Protein AF-A0A2V8KY77-F1 (afdb_monomer_lite)

Radius of gyration: 27.84 Å; chains: 1; bounding box: 59×81×62 Å

pLDDT: mean 83.17, std 21.01, range [24.23, 98.44]

Foldseek 3Di:
DDDDDDDDDDDDDDDDDDDPDPPPPPPPPPPPDPPQPQLVPADADPPDDADPAALRRDPDVVVVLVCLLPCRNLLVAFLLCLLCCVVVSNANYHDDNPQADDVCVVDDPDPDPDPVRVVVVVVVVQVVVPDPDQDAPVRDDPPFDKDFDDDPCVDVLQRRRHGSSSVLVPDDPVVNVVSSVQSSCSRHVVNHDDPVVDPDPQQPPLVSYDQFWGIWGWDDHSFWTWTFTTPVRRRIDIDGPPDDDD

Sequence (246 aa):
MSFEYGESIRGNLHASDLVRITFSSAVITTDASAQQPPAAKVQPPPGMQPLPADLFTTKNFYFDRKYWTDKRYVRCNTPRQLTDMWTNNRFGQWGDCNLDEDVSKIVSPYPYKTAAEHYTALLGQAKANGGPASHTAQTLPKWEGWYTRGAREEQWTYGRNLQTSTMLSLLTPEYQQRMTQMDYHEAVSNAPQWMAAFCYPEGFMRWWAEFSINEIEVIVTPHQVQLLSGVADNFLRKVLIGRQHV

Secondary structure (DSSP, 8-state):
--------------S--------------------PPPGGGPPPPTT-PPPSS-TTT-S-GGGGGGGTTSGGGGTT--HHHHHTTTTTT-TT----TT----GGGTS-SS--SSHHHHHHHHHHHHHHTT-S----TTTS-S--EEE----GGG-GGGTSSS-HHHHHHTS-HHHHHHHHHHHHHHHTS-----GGGS-PPTTSSGGGSTTT---EEEEEETTEEEEEESTTS-EEEEEETT----

Structure (mmCIF, N/CA/C/O backbone):
data_AF-A0A2V8KY77-F1
#
_entry.id   AF-A0A2V8KY77-F1
#
loop_
_atom_site.group_PDB
_atom_site.id
_atom_site.type_symbol
_atom_site.label_atom_id
_atom_site.label_alt_id
_atom_site.label_comp_id
_atom_site.label_asym_id
_atom_site.label_entity_id
_atom_site.label_seq_id
_atom_site.pdbx_PDB_ins_code
_atom_site.Cartn_x
_atom_site.Cartn_y
_atom_site.Cartn_z
_atom_site.occupancy
_atom_site.B_iso_or_equiv
_atom_site.auth_seq_id
_atom_site.auth_comp_id
_atom_site.auth_asym_id
_atom_site.auth_atom_id
_atom_site.pdbx_PDB_model_num
ATOM 1 N N . MET A 1 1 ? 3.077 -42.875 16.068 1.00 35.09 1 MET A N 1
ATOM 2 C CA . MET A 1 1 ? 3.041 -43.781 14.905 1.00 35.09 1 MET A CA 1
ATOM 3 C C . MET A 1 1 ? 4.446 -43.765 14.347 1.00 35.09 1 MET A C 1
ATOM 5 O O . MET A 1 1 ? 4.863 -42.767 13.778 1.00 35.09 1 MET A O 1
ATOM 9 N N . SER A 1 2 ? 5.207 -44.784 14.713 1.00 24.23 2 SER A N 1
ATOM 10 C CA . SER A 1 2 ? 6.656 -44.871 14.557 1.00 24.23 2 SER A CA 1
ATOM 11 C C . SER A 1 2 ? 6.905 -46.081 13.674 1.00 24.23 2 SER A C 1
ATOM 13 O O . SER A 1 2 ? 6.322 -47.125 13.954 1.00 24.23 2 SER A O 1
ATOM 15 N N . PHE A 1 3 ? 7.720 -45.954 12.631 1.00 25.73 3 PHE A N 1
ATOM 16 C CA . PHE A 1 3 ? 8.208 -47.121 11.906 1.00 25.73 3 PHE A CA 1
ATOM 17 C C . PHE A 1 3 ? 9.716 -47.033 11.722 1.00 25.73 3 PHE A C 1
ATOM 19 O O . PHE A 1 3 ? 10.262 -46.028 11.268 1.00 25.73 3 PHE A O 1
ATOM 26 N N . GLU A 1 4 ? 10.334 -48.109 12.193 1.00 27.30 4 GLU A N 1
ATOM 27 C CA . GLU A 1 4 ? 11.749 -48.412 12.280 1.00 27.30 4 GLU A CA 1
ATOM 28 C C . GLU A 1 4 ? 12.365 -48.724 10.911 1.00 27.30 4 GLU A C 1
ATOM 30 O O . GLU A 1 4 ? 11.699 -49.160 9.972 1.00 27.30 4 GLU A O 1
ATOM 35 N N . TYR A 1 5 ? 13.678 -48.514 10.849 1.00 27.36 5 TYR A N 1
ATOM 36 C CA . TYR A 1 5 ? 14.584 -48.972 9.802 1.00 27.36 5 TYR A CA 1
ATOM 37 C C . TYR A 1 5 ? 14.737 -50.502 9.843 1.00 27.36 5 TYR A C 1
ATOM 39 O O . TYR A 1 5 ? 14.951 -51.067 10.913 1.00 27.36 5 TYR A O 1
ATOM 47 N N . GLY A 1 6 ? 14.698 -51.151 8.673 1.00 28.61 6 GLY A N 1
ATOM 48 C CA . GLY A 1 6 ? 14.928 -52.588 8.497 1.00 28.61 6 GLY A CA 1
ATOM 49 C C . GLY A 1 6 ? 16.064 -52.890 7.511 1.00 28.61 6 GLY A C 1
ATOM 50 O O . GLY A 1 6 ? 16.132 -52.317 6.426 1.00 28.61 6 GLY A O 1
ATOM 51 N N . GLU A 1 7 ? 16.948 -53.783 7.946 1.00 29.73 7 GLU A N 1
ATOM 52 C CA . GLU A 1 7 ? 18.206 -54.281 7.372 1.00 29.73 7 GLU A CA 1
ATOM 53 C C . GLU A 1 7 ? 18.107 -55.003 6.001 1.00 29.73 7 GLU A C 1
ATOM 55 O O . GLU A 1 7 ? 17.105 -55.621 5.665 1.00 29.73 7 GLU A O 1
ATOM 60 N N . SER A 1 8 ? 19.139 -54.856 5.154 1.00 26.61 8 SER A N 1
ATOM 61 C CA . SER A 1 8 ? 20.171 -55.857 4.771 1.00 26.61 8 SER A CA 1
ATOM 62 C C . SER A 1 8 ? 19.697 -57.126 4.048 1.00 26.61 8 SER A C 1
ATOM 64 O O . SER A 1 8 ? 19.179 -58.053 4.661 1.00 26.61 8 SER A O 1
ATOM 66 N N . ILE A 1 9 ? 20.060 -57.248 2.764 1.00 32.12 9 ILE A N 1
ATOM 67 C CA . ILE A 1 9 ? 20.300 -58.548 2.121 1.00 32.12 9 ILE A CA 1
ATOM 68 C C . ILE A 1 9 ? 21.641 -58.482 1.381 1.00 32.12 9 ILE A C 1
ATOM 70 O O . ILE A 1 9 ? 21.789 -57.798 0.370 1.00 32.12 9 ILE A O 1
ATOM 74 N N . ARG A 1 10 ? 22.631 -59.211 1.913 1.00 29.14 10 ARG A N 1
ATOM 75 C CA . ARG A 1 10 ? 23.882 -59.565 1.228 1.00 29.14 10 ARG A CA 1
ATOM 76 C C . ARG A 1 10 ? 23.600 -60.715 0.261 1.00 29.14 10 ARG A C 1
ATOM 78 O O . ARG A 1 10 ? 23.152 -61.772 0.694 1.00 29.14 10 ARG A O 1
ATOM 85 N N . GLY A 1 11 ? 23.930 -60.534 -1.014 1.00 30.47 11 GLY A N 1
ATOM 86 C CA . GLY A 1 11 ? 24.014 -61.605 -2.008 1.00 30.47 11 GLY A CA 1
ATOM 87 C C . GLY A 1 11 ? 25.393 -61.590 -2.660 1.00 30.47 11 GLY A C 1
ATOM 88 O O . GLY A 1 11 ? 25.746 -60.622 -3.326 1.00 30.47 11 GLY A O 1
ATOM 89 N N . ASN A 1 12 ? 26.179 -62.642 -2.428 1.00 32.47 12 ASN A N 1
ATOM 90 C CA . ASN A 1 12 ? 27.473 -62.874 -3.069 1.00 32.47 12 ASN A CA 1
ATOM 91 C C . ASN A 1 12 ? 27.284 -63.105 -4.575 1.00 32.47 12 ASN A C 1
ATOM 93 O O . ASN A 1 12 ? 26.542 -64.006 -4.960 1.00 32.47 12 ASN A O 1
ATOM 97 N N . LEU A 1 13 ? 28.001 -62.358 -5.417 1.00 32.41 13 LEU A N 1
ATOM 98 C CA . LEU A 1 13 ? 28.119 -62.633 -6.850 1.00 32.41 13 LEU A CA 1
ATOM 99 C C . LEU A 1 13 ? 29.589 -62.873 -7.204 1.00 32.41 13 LEU A C 1
ATOM 101 O O . LEU A 1 13 ? 30.457 -62.035 -6.964 1.00 32.41 13 LEU A O 1
ATOM 105 N N . HIS A 1 14 ? 29.837 -64.076 -7.721 1.00 30.56 14 HIS A N 1
ATOM 106 C CA . HIS A 1 14 ? 31.119 -64.567 -8.204 1.00 30.56 14 HIS A CA 1
ATOM 107 C C . HIS A 1 14 ? 31.588 -63.800 -9.446 1.00 30.56 14 HIS A C 1
ATOM 109 O O . HIS A 1 14 ? 30.802 -63.415 -10.308 1.00 30.56 14 HIS A O 1
ATOM 115 N N . ALA A 1 15 ? 32.904 -63.614 -9.521 1.00 38.09 15 ALA A N 1
ATOM 116 C CA . ALA A 1 15 ? 33.610 -62.970 -10.611 1.00 38.09 15 ALA A CA 1
ATOM 117 C C . ALA A 1 15 ? 33.718 -63.885 -11.837 1.00 38.09 15 ALA A C 1
ATOM 119 O O . ALA A 1 15 ? 34.485 -64.842 -11.806 1.00 38.09 15 ALA A O 1
ATOM 120 N N . SER A 1 16 ? 33.004 -63.543 -12.908 1.00 35.47 16 SER A N 1
ATOM 121 C CA . SER A 1 16 ? 33.394 -63.762 -14.308 1.00 35.47 16 SER A CA 1
ATOM 122 C C . SER A 1 16 ? 32.206 -63.389 -15.188 1.00 35.47 16 SER A C 1
ATOM 124 O O . SER A 1 16 ? 31.289 -64.187 -15.305 1.00 35.47 16 SER A O 1
ATOM 126 N N . ASP A 1 17 ? 32.190 -62.157 -15.702 1.00 32.78 17 ASP A N 1
ATOM 127 C CA . ASP A 1 17 ? 31.695 -61.806 -17.043 1.00 32.78 17 ASP A CA 1
ATOM 128 C C . ASP A 1 17 ? 31.811 -60.285 -17.228 1.00 32.78 17 ASP A C 1
ATOM 130 O O . ASP A 1 17 ? 31.028 -59.473 -16.735 1.00 32.78 17 ASP A O 1
ATOM 134 N N . LEU A 1 18 ? 32.890 -59.896 -17.906 1.00 33.59 18 LEU A N 1
ATOM 135 C CA . LEU A 1 18 ? 33.230 -58.528 -18.282 1.00 33.59 18 LEU A CA 1
ATOM 136 C C . LEU A 1 18 ? 32.279 -58.030 -19.381 1.00 33.59 18 LEU A C 1
ATOM 138 O O . LEU A 1 18 ? 32.572 -58.150 -20.569 1.00 33.59 18 LEU A O 1
ATOM 142 N N . VAL A 1 19 ? 31.171 -57.397 -18.997 1.00 31.88 19 VAL A N 1
ATOM 143 C CA . VAL A 1 19 ? 30.446 -56.488 -19.895 1.00 31.88 19 VAL A CA 1
ATOM 144 C C . VAL A 1 19 ? 31.103 -55.113 -19.788 1.00 31.88 19 VAL A C 1
ATOM 146 O O . VAL A 1 19 ? 31.015 -54.436 -18.765 1.00 31.88 19 VAL A O 1
ATOM 149 N N . ARG A 1 20 ? 31.800 -54.693 -20.851 1.00 34.53 20 ARG A N 1
ATOM 150 C CA . ARG A 1 20 ? 32.293 -53.317 -21.011 1.00 34.53 20 ARG A CA 1
ATOM 151 C C . ARG A 1 20 ? 31.096 -52.367 -21.119 1.00 34.53 20 ARG A C 1
ATOM 153 O O . ARG A 1 20 ? 30.615 -52.096 -22.214 1.00 34.53 20 ARG A O 1
ATOM 160 N N . ILE A 1 21 ? 30.637 -51.844 -19.987 1.00 31.34 21 ILE A N 1
ATOM 161 C CA . ILE A 1 21 ? 29.773 -50.665 -19.945 1.00 31.34 21 ILE A CA 1
ATOM 162 C C . ILE A 1 21 ? 30.699 -49.452 -20.028 1.00 31.34 21 ILE A C 1
ATOM 164 O O . ILE A 1 21 ? 31.342 -49.063 -19.054 1.00 31.34 21 ILE A O 1
ATOM 168 N N . THR A 1 22 ? 30.815 -48.870 -21.218 1.00 32.28 22 THR A N 1
ATOM 169 C CA . THR A 1 22 ? 31.343 -47.514 -21.373 1.00 32.28 22 THR A CA 1
ATOM 170 C C . THR A 1 22 ? 30.376 -46.555 -20.688 1.00 32.28 22 THR A C 1
ATOM 172 O O . THR A 1 22 ? 29.316 -46.247 -21.227 1.00 32.28 22 THR A O 1
ATOM 175 N N . PHE A 1 23 ? 30.733 -46.086 -19.492 1.00 30.25 23 PHE A N 1
ATOM 176 C CA . PHE A 1 23 ? 30.095 -44.924 -18.885 1.00 30.25 23 PHE A CA 1
ATOM 177 C C . PHE A 1 23 ? 30.494 -43.687 -19.696 1.00 30.25 23 PHE A C 1
ATOM 179 O O . PHE A 1 23 ? 31.510 -43.048 -19.429 1.00 30.25 23 PHE A O 1
ATOM 186 N N . SER A 1 24 ? 29.701 -43.343 -20.710 1.00 31.62 24 SER A N 1
ATOM 187 C CA . SER A 1 24 ? 29.635 -41.953 -21.151 1.00 31.62 24 SER A CA 1
ATOM 188 C C . SER A 1 24 ? 28.968 -41.179 -20.024 1.00 31.62 24 SER A C 1
ATOM 190 O O . SER A 1 24 ? 27.746 -41.199 -19.888 1.00 31.62 24 SER A O 1
ATOM 192 N N . SER A 1 25 ? 29.775 -40.513 -19.201 1.00 39.00 25 SER A N 1
ATOM 193 C CA . SER A 1 25 ? 29.310 -39.452 -18.314 1.00 39.00 25 SER A CA 1
ATOM 194 C C . SER A 1 25 ? 28.782 -38.307 -19.177 1.00 39.00 25 SER A C 1
ATOM 196 O O . SER A 1 25 ? 29.480 -37.331 -19.440 1.00 39.00 25 SER A O 1
ATOM 198 N N . ALA A 1 26 ? 27.551 -38.440 -19.666 1.00 35.88 26 ALA A N 1
ATOM 199 C CA . ALA A 1 26 ? 26.772 -37.296 -20.082 1.00 35.88 26 ALA A CA 1
ATOM 200 C C . ALA A 1 26 ? 26.457 -36.530 -18.797 1.00 35.88 26 ALA A C 1
ATOM 202 O O . ALA A 1 26 ? 25.557 -36.892 -18.040 1.00 35.88 26 ALA A O 1
ATOM 203 N N . VAL A 1 27 ? 27.257 -35.502 -18.518 1.00 36.84 27 VAL A N 1
ATOM 204 C CA . VAL A 1 27 ? 26.851 -34.447 -17.599 1.00 36.84 27 VAL A CA 1
ATOM 205 C C . VAL A 1 27 ? 25.624 -33.816 -18.244 1.00 36.84 27 VAL A C 1
ATOM 207 O O . VAL A 1 27 ? 25.737 -32.984 -19.139 1.00 36.84 27 VAL A O 1
ATOM 210 N N . ILE A 1 28 ? 24.440 -34.271 -17.844 1.00 39.31 28 ILE A N 1
ATOM 211 C CA . ILE A 1 28 ? 23.209 -33.540 -18.102 1.00 39.31 28 ILE A CA 1
ATOM 212 C C . ILE A 1 28 ? 23.281 -32.345 -17.157 1.00 39.31 28 ILE A C 1
ATOM 214 O O . ILE A 1 28 ? 22.846 -32.408 -16.010 1.00 39.31 28 ILE A O 1
ATOM 218 N N . THR A 1 29 ? 23.902 -31.262 -17.620 1.00 35.22 29 THR A N 1
ATOM 219 C CA . THR A 1 29 ? 23.639 -29.940 -17.068 1.00 35.22 29 THR A CA 1
ATOM 220 C C . THR A 1 29 ? 22.174 -29.657 -17.363 1.00 35.22 29 THR A C 1
ATOM 222 O O . THR A 1 29 ? 21.814 -29.246 -18.464 1.00 35.22 29 THR A O 1
ATOM 225 N N . THR A 1 30 ? 21.294 -29.940 -16.408 1.00 38.38 30 THR A N 1
ATOM 226 C CA . THR A 1 30 ? 19.984 -29.302 -16.398 1.00 38.38 30 THR A CA 1
ATOM 227 C C . THR A 1 30 ? 20.250 -27.823 -16.147 1.00 38.38 30 THR A C 1
ATOM 229 O O . THR A 1 30 ? 20.416 -27.415 -14.997 1.00 38.38 30 THR A O 1
ATOM 232 N N . ASP A 1 31 ? 20.369 -27.034 -17.215 1.00 37.88 31 ASP A N 1
ATOM 233 C CA . ASP A 1 31 ? 20.278 -25.579 -17.135 1.00 37.88 31 ASP A CA 1
ATOM 234 C C . ASP A 1 31 ? 18.889 -25.254 -16.575 1.00 37.88 31 ASP A C 1
ATOM 236 O O . ASP A 1 31 ? 17.895 -25.153 -17.294 1.00 37.88 31 ASP A O 1
ATOM 240 N N . ALA A 1 32 ? 18.803 -25.133 -15.252 1.00 40.56 32 ALA A N 1
ATOM 241 C CA . ALA A 1 32 ? 17.642 -24.620 -14.540 1.00 40.56 32 ALA A CA 1
ATOM 242 C C . ALA A 1 32 ? 17.571 -23.093 -14.713 1.00 40.56 32 ALA A C 1
ATOM 244 O O . ALA A 1 32 ? 17.568 -22.330 -13.753 1.00 40.56 32 ALA A O 1
ATOM 245 N N . SER A 1 33 ? 17.578 -22.642 -15.964 1.00 42.44 33 SER A N 1
ATOM 246 C CA . SER A 1 33 ? 17.286 -21.277 -16.364 1.00 42.44 33 SER A CA 1
ATOM 247 C C . SER A 1 33 ? 16.932 -21.312 -17.842 1.00 42.44 33 SER A C 1
ATOM 249 O O . SER A 1 33 ? 17.782 -21.151 -18.716 1.00 42.44 33 SER A O 1
ATOM 251 N N . ALA A 1 34 ? 15.650 -21.506 -18.148 1.00 46.25 34 ALA A N 1
ATOM 252 C CA . ALA A 1 34 ? 15.138 -20.883 -19.355 1.00 46.25 34 ALA A CA 1
ATOM 253 C C . ALA A 1 34 ? 15.320 -19.373 -19.135 1.00 46.25 34 ALA A C 1
ATOM 255 O O . ALA A 1 34 ? 14.505 -18.744 -18.463 1.00 46.25 34 ALA A O 1
ATOM 256 N N . GLN A 1 35 ? 16.449 -18.823 -19.595 1.00 56.84 35 GLN A N 1
ATOM 257 C CA . GLN A 1 35 ? 16.768 -17.407 -19.460 1.00 56.84 35 GLN A CA 1
ATOM 258 C C . GLN A 1 35 ? 15.614 -16.617 -20.063 1.00 56.84 35 GLN A C 1
ATOM 260 O O . GLN A 1 35 ? 15.396 -16.632 -21.277 1.00 56.84 35 GLN A O 1
ATOM 265 N N . GLN A 1 36 ? 14.842 -15.962 -19.197 1.00 61.09 36 GLN A N 1
ATOM 266 C CA . GLN A 1 36 ? 13.769 -15.085 -19.629 1.00 61.09 36 GLN A CA 1
ATOM 267 C C . GLN A 1 36 ? 14.342 -14.064 -20.616 1.00 61.09 36 GLN A C 1
ATOM 269 O O . GLN A 1 36 ? 15.487 -13.620 -20.448 1.00 61.09 36 GLN A O 1
ATOM 274 N N . PRO A 1 37 ? 13.586 -13.692 -21.665 1.00 64.81 37 PRO A N 1
ATOM 275 C CA . PRO A 1 37 ? 14.063 -12.696 -22.604 1.00 64.81 37 PRO A CA 1
ATOM 276 C C . PRO A 1 37 ? 14.440 -11.423 -21.830 1.00 64.81 37 PRO A C 1
ATOM 278 O O . PRO A 1 37 ? 13.736 -11.056 -20.885 1.00 64.81 37 PRO A O 1
ATOM 281 N N . PRO A 1 38 ? 15.525 -10.728 -22.216 1.00 80.50 38 PRO A N 1
ATOM 282 C CA . PRO A 1 38 ? 15.862 -9.443 -21.620 1.00 80.50 38 PRO A CA 1
ATOM 283 C C . PRO A 1 38 ? 14.631 -8.536 -21.632 1.00 80.50 38 PRO A C 1
ATOM 285 O O . PRO A 1 38 ? 13.990 -8.416 -22.677 1.00 80.50 38 PRO A O 1
ATOM 288 N N . ALA A 1 39 ? 14.312 -7.874 -20.517 1.00 82.69 39 ALA A N 1
ATOM 289 C CA . ALA A 1 39 ? 13.103 -7.052 -20.411 1.00 82.69 39 ALA A CA 1
ATOM 290 C C . ALA A 1 39 ? 12.999 -5.993 -21.525 1.00 82.69 39 ALA A C 1
ATOM 292 O O . ALA A 1 39 ? 11.905 -5.683 -21.994 1.00 82.69 39 ALA A O 1
ATOM 293 N N . ALA A 1 40 ? 14.132 -5.491 -22.024 1.00 81.19 40 ALA A N 1
ATOM 294 C CA . ALA A 1 40 ? 14.201 -4.583 -23.170 1.00 81.19 40 ALA A CA 1
ATOM 295 C C . ALA A 1 40 ? 13.630 -5.155 -24.489 1.00 81.19 40 ALA A C 1
ATOM 297 O O . ALA A 1 40 ? 13.308 -4.388 -25.389 1.00 81.19 40 ALA A O 1
ATOM 298 N N . LYS A 1 41 ? 13.512 -6.483 -24.632 1.00 84.75 41 LYS A N 1
ATOM 299 C CA . LYS A 1 41 ? 12.942 -7.148 -25.819 1.00 84.75 41 LYS A CA 1
ATOM 300 C C . LYS A 1 41 ? 11.433 -7.387 -25.717 1.00 84.75 41 LYS A C 1
ATOM 302 O O . LYS A 1 41 ? 10.825 -7.798 -26.705 1.00 84.75 41 LYS A O 1
ATOM 307 N N . VAL A 1 42 ? 10.830 -7.160 -24.550 1.00 89.50 42 VAL A N 1
ATOM 308 C CA . VAL A 1 42 ? 9.383 -7.301 -24.364 1.00 89.50 42 VAL A CA 1
ATOM 309 C C . VAL A 1 42 ? 8.684 -6.119 -25.034 1.00 89.50 42 VAL A C 1
ATOM 311 O O . VAL A 1 42 ? 8.899 -4.967 -24.660 1.00 89.50 42 VAL A O 1
ATOM 314 N N . GLN A 1 43 ? 7.839 -6.417 -26.019 1.00 90.31 43 GLN A N 1
ATOM 315 C CA . GLN A 1 43 ? 7.101 -5.405 -26.772 1.00 90.31 43 GLN A CA 1
ATOM 316 C C . GLN A 1 43 ? 5.896 -4.871 -25.979 1.00 90.31 43 GLN A C 1
ATOM 318 O O . GLN A 1 43 ? 5.272 -5.638 -25.239 1.00 90.31 43 GLN A O 1
ATOM 323 N N . PRO A 1 44 ? 5.553 -3.579 -26.127 1.00 93.00 44 PRO A N 1
ATOM 324 C CA . PRO A 1 44 ? 4.331 -3.019 -25.564 1.00 93.00 44 PRO A CA 1
ATOM 325 C C . PRO A 1 44 ? 3.070 -3.609 -26.218 1.00 93.00 44 PRO A C 1
ATOM 327 O O . PRO A 1 44 ? 3.122 -4.043 -27.374 1.00 93.00 44 PRO A O 1
ATOM 330 N N . PRO A 1 45 ? 1.921 -3.602 -25.515 1.00 93.25 45 PRO A N 1
ATOM 331 C CA . PRO A 1 45 ? 0.635 -3.959 -26.100 1.00 93.25 45 PRO A CA 1
ATOM 332 C C . PRO A 1 45 ? 0.299 -3.092 -27.328 1.00 93.25 45 PRO A C 1
ATOM 334 O O . PRO A 1 45 ? 0.739 -1.939 -27.410 1.00 93.25 45 PRO A O 1
ATOM 337 N N . PRO A 1 46 ? -0.511 -3.595 -28.278 1.00 92.69 46 PRO A N 1
ATOM 338 C CA . PRO A 1 46 ? -0.949 -2.811 -29.429 1.00 92.69 46 PRO A CA 1
ATOM 339 C C . PRO A 1 46 ? -1.564 -1.465 -29.022 1.00 92.69 46 PRO A C 1
ATOM 341 O O . PRO A 1 46 ? -2.371 -1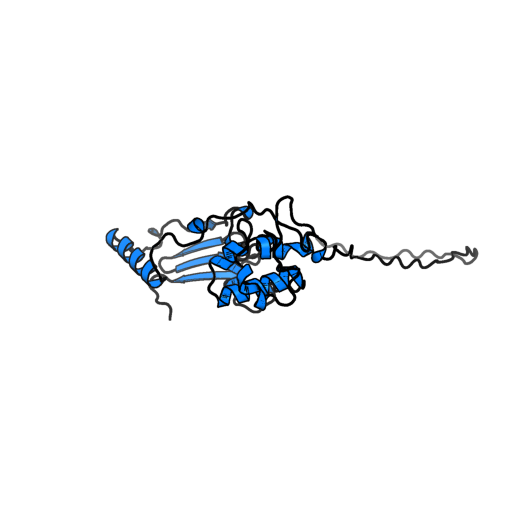.392 -28.099 1.00 92.69 46 PRO A O 1
ATOM 344 N N . GLY A 1 47 ? -1.179 -0.393 -29.717 1.00 91.12 47 GLY A N 1
ATOM 345 C CA . GLY A 1 47 ? -1.655 0.966 -29.430 1.00 91.12 47 GLY A CA 1
ATOM 346 C C . GLY A 1 47 ? -0.985 1.645 -28.230 1.00 91.12 47 GLY A C 1
ATOM 347 O O . GLY A 1 47 ? -1.260 2.815 -27.970 1.00 91.12 47 GLY A O 1
ATOM 348 N N . MET A 1 48 ? -0.077 0.965 -27.523 1.00 93.50 48 MET A N 1
ATOM 349 C CA . MET A 1 48 ? 0.652 1.544 -26.402 1.00 93.50 48 MET A CA 1
ATOM 350 C C . MET A 1 48 ? 2.016 2.084 -26.831 1.00 93.50 48 MET A C 1
ATOM 352 O O . MET A 1 48 ? 2.920 1.332 -27.190 1.00 93.50 48 MET A O 1
ATOM 356 N N . GLN A 1 49 ? 2.186 3.404 -26.746 1.00 93.81 49 GLN A N 1
ATOM 357 C CA . GLN A 1 49 ? 3.487 4.034 -26.952 1.00 93.81 49 GLN A CA 1
ATOM 358 C C . GLN A 1 49 ? 4.325 3.959 -25.660 1.00 93.81 49 GLN A C 1
ATOM 360 O O . GLN A 1 49 ? 3.910 4.541 -24.646 1.00 93.81 49 GLN A O 1
ATOM 365 N N . PRO A 1 50 ?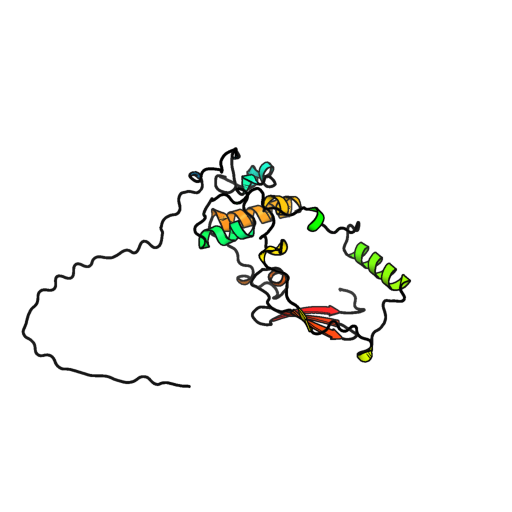 5.496 3.291 -25.673 1.00 92.56 50 PRO A N 1
ATOM 366 C CA . PRO A 1 50 ? 6.360 3.188 -24.502 1.00 92.56 50 PRO A CA 1
ATOM 367 C C . PRO A 1 50 ? 7.000 4.540 -24.154 1.00 92.56 50 PRO A C 1
ATOM 369 O O . PRO A 1 50 ? 7.104 5.441 -24.991 1.00 92.56 50 PRO A O 1
ATOM 372 N N . LEU A 1 51 ? 7.436 4.680 -22.902 1.00 96.31 51 LEU A N 1
ATOM 373 C CA . LEU A 1 51 ? 8.222 5.830 -22.451 1.00 96.31 51 LEU A CA 1
ATOM 374 C C . LEU A 1 51 ? 9.667 5.747 -22.977 1.00 96.31 51 LEU A C 1
ATOM 376 O O . LEU A 1 51 ? 10.130 4.657 -23.312 1.00 96.31 51 LEU A O 1
ATOM 380 N N . PRO A 1 52 ? 10.421 6.866 -23.006 1.00 94.81 52 PRO A N 1
ATOM 381 C CA . PRO A 1 52 ? 11.846 6.836 -23.347 1.00 94.81 52 PRO A CA 1
ATOM 382 C C . PRO A 1 52 ? 12.681 5.938 -22.421 1.00 94.81 52 PRO A C 1
ATOM 384 O O . PRO A 1 52 ? 13.691 5.383 -22.847 1.00 94.81 52 PRO A O 1
ATOM 387 N N . ALA A 1 53 ? 12.260 5.814 -21.160 1.00 95.62 53 ALA A N 1
ATOM 388 C CA . ALA A 1 53 ? 12.770 4.855 -20.195 1.00 95.62 53 ALA A CA 1
ATOM 389 C C . ALA A 1 53 ? 11.627 4.394 -19.285 1.00 95.62 53 ALA A C 1
ATOM 391 O O . ALA A 1 53 ? 10.739 5.179 -18.944 1.00 95.62 53 ALA A O 1
ATOM 392 N N . ASP A 1 54 ? 11.667 3.125 -18.901 1.00 97.56 54 ASP A N 1
ATOM 393 C CA . ASP A 1 54 ? 10.788 2.524 -17.906 1.00 97.56 54 ASP A CA 1
ATOM 394 C C . ASP A 1 54 ? 11.624 1.849 -16.805 1.00 97.56 54 ASP A C 1
ATOM 396 O O . ASP A 1 54 ? 12.856 1.819 -16.880 1.00 97.56 54 ASP A O 1
ATOM 400 N N . LEU A 1 55 ? 10.967 1.302 -15.783 1.00 97.69 55 LEU A N 1
ATOM 401 C CA . LEU A 1 55 ? 11.605 0.644 -14.643 1.00 97.69 55 LEU A CA 1
ATOM 402 C C . LEU A 1 55 ? 12.613 -0.436 -15.070 1.00 97.69 55 LEU A C 1
ATOM 404 O O . LEU A 1 55 ? 13.616 -0.631 -14.393 1.00 97.69 55 LEU A O 1
ATOM 408 N N . PHE A 1 56 ? 12.382 -1.112 -16.197 1.00 97.25 56 PHE A N 1
ATOM 409 C CA . PHE A 1 56 ? 13.194 -2.227 -16.686 1.00 97.25 56 PHE A CA 1
ATOM 410 C C . PHE A 1 56 ? 14.272 -1.820 -17.693 1.00 97.25 56 PHE A C 1
ATOM 412 O O . PHE A 1 56 ? 15.188 -2.601 -17.956 1.00 97.25 56 PHE A O 1
ATOM 419 N N . THR A 1 57 ? 14.161 -0.637 -18.299 1.00 96.00 57 THR A N 1
ATOM 420 C CA . THR A 1 57 ? 15.154 -0.112 -19.253 1.00 96.00 57 THR A CA 1
ATOM 421 C C . THR A 1 57 ? 15.962 1.054 -18.700 1.00 96.00 57 THR A C 1
ATOM 423 O O . THR A 1 57 ? 16.903 1.510 -19.356 1.00 96.00 57 THR A O 1
ATOM 426 N N . THR A 1 58 ? 15.600 1.567 -17.525 1.00 96.31 58 THR A N 1
ATOM 427 C CA . THR A 1 58 ? 16.324 2.648 -16.866 1.00 96.31 58 THR A CA 1
ATOM 428 C C . THR A 1 58 ? 17.764 2.254 -16.552 1.00 96.31 58 THR A C 1
ATOM 430 O O . THR A 1 58 ? 18.072 1.113 -16.211 1.00 96.31 58 THR A O 1
ATOM 433 N N . LYS A 1 59 ? 18.667 3.233 -16.639 1.00 95.25 59 LYS A N 1
ATOM 434 C CA . LYS A 1 59 ? 20.033 3.113 -16.109 1.00 95.25 59 LYS A CA 1
ATOM 435 C C . LYS A 1 59 ? 20.110 3.532 -14.642 1.00 95.25 59 LYS A C 1
ATOM 437 O O . LYS A 1 59 ? 21.045 3.146 -13.949 1.00 95.25 59 LYS A O 1
ATOM 442 N N . ASN A 1 60 ? 19.180 4.378 -14.203 1.00 96.38 60 ASN A N 1
ATOM 443 C CA . ASN A 1 60 ? 19.097 4.893 -12.848 1.00 96.38 60 ASN A CA 1
ATOM 444 C C . ASN A 1 60 ? 17.692 5.466 -12.608 1.00 96.38 60 ASN A C 1
ATOM 446 O O . ASN A 1 60 ? 17.391 6.586 -13.029 1.00 96.38 60 ASN A O 1
ATOM 450 N N . PHE A 1 61 ? 16.869 4.718 -11.872 1.00 96.62 61 PHE A N 1
ATOM 451 C CA . PHE A 1 61 ? 15.479 5.078 -11.596 1.00 96.62 61 PHE A CA 1
ATOM 452 C C . PHE A 1 61 ? 15.322 6.426 -10.870 1.00 96.62 61 PHE A C 1
ATOM 454 O O . PHE A 1 61 ? 14.263 7.044 -10.976 1.00 96.62 61 PHE A O 1
ATOM 461 N N . TYR A 1 62 ? 16.359 6.938 -10.185 1.00 97.25 62 TYR A N 1
ATOM 462 C CA . TYR A 1 62 ? 16.326 8.261 -9.545 1.00 97.25 62 TYR A CA 1
ATOM 463 C C . TYR A 1 62 ? 16.170 9.412 -10.552 1.00 97.25 62 TYR A C 1
ATOM 465 O O . TYR A 1 62 ? 15.598 10.448 -10.209 1.00 97.25 62 TYR A O 1
ATOM 473 N N . PHE A 1 63 ? 16.638 9.246 -11.795 1.00 97.75 63 PHE A N 1
ATOM 474 C CA . PHE A 1 63 ? 16.512 10.272 -12.839 1.00 97.75 63 PHE A CA 1
ATOM 475 C C . PHE A 1 63 ? 15.161 10.24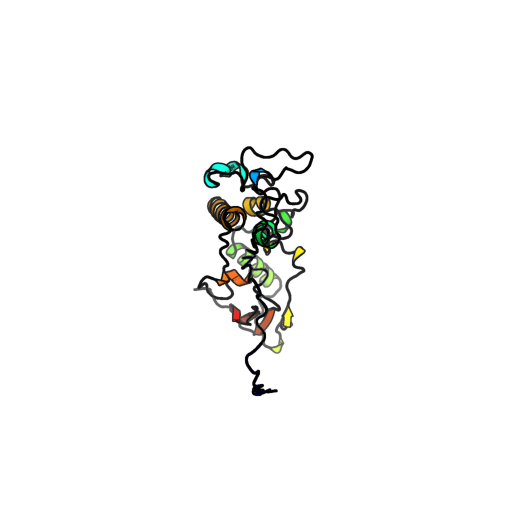6 -13.565 1.00 97.75 63 PHE A C 1
ATOM 477 O O . PHE A 1 63 ? 14.824 11.195 -14.276 1.00 97.75 63 PHE A O 1
ATOM 484 N N . ASP A 1 64 ? 14.344 9.224 -13.318 1.00 98.00 64 ASP A N 1
ATOM 485 C CA . ASP A 1 64 ? 13.065 9.013 -13.996 1.00 98.00 64 ASP A CA 1
ATOM 486 C C . ASP A 1 64 ? 11.864 9.498 -13.182 1.00 98.00 64 ASP A C 1
ATOM 488 O O . ASP A 1 64 ? 10.723 9.161 -13.482 1.00 98.00 64 ASP A O 1
ATOM 492 N N . ARG A 1 65 ? 12.092 10.337 -12.166 1.00 97.31 65 ARG A N 1
ATOM 493 C CA . ARG A 1 65 ? 11.060 10.796 -11.224 1.00 97.31 65 ARG A CA 1
ATOM 494 C C . ARG A 1 65 ? 9.798 11.362 -11.881 1.00 97.31 65 ARG A C 1
ATOM 496 O O . ARG A 1 65 ? 8.701 11.179 -11.367 1.00 97.31 65 ARG A O 1
ATOM 503 N N . LYS A 1 66 ? 9.942 12.016 -13.035 1.00 97.56 66 LYS A N 1
ATOM 504 C CA . LYS A 1 66 ? 8.816 12.537 -13.833 1.00 97.56 66 LYS A CA 1
ATOM 505 C C . LYS A 1 66 ? 7.885 11.450 -14.395 1.00 97.56 66 LYS A C 1
ATOM 507 O O . LYS A 1 66 ? 6.785 11.779 -14.819 1.00 97.56 66 LYS A O 1
ATOM 512 N N . TYR A 1 67 ? 8.330 10.195 -14.439 1.00 98.31 67 TYR A N 1
ATOM 513 C CA . TYR A 1 67 ? 7.599 9.057 -14.992 1.00 98.31 67 TYR A CA 1
ATOM 514 C C . TYR A 1 67 ? 7.013 8.130 -13.924 1.00 98.31 67 TYR A C 1
ATOM 516 O O . TYR A 1 67 ? 6.157 7.326 -14.260 1.00 98.31 67 TYR A O 1
ATOM 524 N N . TRP A 1 68 ? 7.411 8.230 -12.651 1.00 98.25 68 TRP A N 1
ATOM 525 C CA . TRP A 1 68 ? 7.008 7.270 -11.608 1.00 98.25 68 TRP A CA 1
ATOM 526 C C . TRP A 1 68 ? 5.488 7.118 -11.445 1.00 98.25 68 TRP A C 1
ATOM 528 O O . TRP A 1 68 ? 4.998 6.023 -11.186 1.00 98.25 68 TRP A O 1
ATOM 538 N N . THR A 1 69 ? 4.725 8.194 -11.641 1.00 97.75 69 THR A N 1
ATOM 539 C CA . THR A 1 69 ? 3.254 8.164 -11.572 1.00 97.75 69 THR A CA 1
ATOM 540 C C . THR A 1 69 ? 2.582 7.922 -12.930 1.00 97.75 69 THR A C 1
ATOM 542 O O . THR A 1 69 ? 1.361 7.994 -13.027 1.00 97.75 69 THR A O 1
ATOM 545 N N . ASP A 1 70 ? 3.342 7.638 -13.990 1.00 98.00 70 ASP A N 1
ATOM 546 C CA . ASP A 1 70 ? 2.817 7.174 -15.276 1.00 98.00 70 ASP A CA 1
ATOM 547 C C . ASP A 1 70 ? 2.744 5.641 -15.260 1.00 98.00 70 ASP A C 1
ATOM 549 O O . ASP A 1 70 ? 3.754 4.968 -15.043 1.00 98.00 70 ASP A O 1
ATOM 553 N N . LYS A 1 71 ? 1.561 5.069 -15.523 1.00 97.56 71 LYS A N 1
ATOM 554 C CA . LYS A 1 71 ? 1.334 3.608 -15.539 1.00 97.56 71 LYS A CA 1
ATOM 555 C C . LYS A 1 71 ? 2.351 2.865 -16.408 1.00 97.56 71 LYS A C 1
ATOM 557 O O . LYS A 1 71 ? 2.745 1.743 -16.093 1.00 97.56 71 LYS A O 1
ATOM 562 N N . ARG A 1 72 ? 2.823 3.491 -17.490 1.00 98.00 72 ARG A N 1
ATOM 563 C CA . ARG A 1 72 ? 3.778 2.888 -18.430 1.00 98.00 72 ARG A CA 1
ATOM 564 C C . ARG A 1 72 ? 5.171 2.711 -17.836 1.00 98.00 72 ARG A C 1
ATOM 566 O O . ARG A 1 72 ? 5.896 1.842 -18.308 1.00 98.00 72 ARG A O 1
ATOM 573 N N . TYR A 1 73 ? 5.546 3.475 -16.808 1.00 98.44 73 TYR A N 1
ATOM 574 C CA . TYR A 1 73 ? 6.872 3.369 -16.194 1.00 98.44 73 TYR A CA 1
ATOM 575 C C . TYR A 1 73 ? 7.101 2.003 -15.545 1.00 98.44 73 TYR A C 1
ATOM 577 O O . TYR A 1 73 ? 8.192 1.460 -15.637 1.00 98.44 73 TYR A O 1
ATOM 585 N N . VAL A 1 74 ? 6.064 1.390 -14.978 1.00 97.62 74 VAL A N 1
ATOM 586 C CA . VAL A 1 74 ? 6.114 0.005 -14.473 1.00 97.62 74 VAL A CA 1
ATOM 587 C C . VAL A 1 74 ? 5.443 -0.992 -15.424 1.00 97.62 74 VAL A C 1
ATOM 589 O O . VAL A 1 74 ? 5.097 -2.106 -15.030 1.00 97.62 74 VAL A O 1
ATOM 592 N N . ARG A 1 75 ? 5.216 -0.592 -16.683 1.00 97.75 75 ARG A N 1
ATOM 593 C CA . ARG A 1 75 ? 4.527 -1.390 -17.709 1.00 97.75 75 ARG A CA 1
ATOM 594 C C . ARG A 1 75 ? 3.129 -1.861 -17.287 1.00 97.75 75 ARG A C 1
ATOM 596 O O . ARG A 1 75 ? 2.736 -2.986 -17.576 1.00 97.75 75 ARG A O 1
ATOM 603 N N . CYS A 1 76 ? 2.381 -0.996 -16.606 1.00 97.56 76 CYS A N 1
ATOM 604 C CA . CYS A 1 76 ? 1.024 -1.244 -16.115 1.00 97.56 76 CYS A CA 1
ATOM 605 C C . CYS A 1 76 ? 0.881 -2.416 -15.132 1.00 97.56 76 CYS A C 1
ATOM 607 O O . CYS A 1 76 ? -0.188 -3.026 -15.043 1.00 97.56 76 CYS A O 1
ATOM 609 N N . ASN A 1 77 ? 1.959 -2.770 -14.434 1.00 98.19 77 ASN A N 1
ATOM 610 C CA . ASN A 1 77 ? 1.893 -3.784 -13.396 1.00 98.19 77 ASN A CA 1
ATOM 611 C C . ASN A 1 77 ? 1.367 -3.188 -12.087 1.00 98.19 77 ASN A C 1
ATOM 613 O O . ASN A 1 77 ? 1.635 -2.034 -11.743 1.00 98.19 77 ASN A O 1
ATOM 617 N N . THR A 1 78 ? 0.650 -4.013 -11.335 1.00 97.81 78 THR A N 1
ATOM 618 C CA . THR A 1 78 ? 0.351 -3.746 -9.927 1.00 97.81 78 THR A CA 1
ATOM 619 C C . THR A 1 78 ? 1.582 -4.034 -9.057 1.00 97.81 78 THR A C 1
ATOM 621 O O . THR A 1 78 ? 2.457 -4.797 -9.489 1.00 97.81 78 THR A O 1
ATOM 624 N N . PRO A 1 79 ? 1.670 -3.507 -7.818 1.00 96.00 79 PRO A N 1
ATOM 625 C CA . PRO A 1 79 ? 2.800 -3.809 -6.939 1.00 96.00 79 PRO A CA 1
ATOM 626 C C . PRO A 1 79 ? 2.994 -5.317 -6.746 1.00 96.00 79 PRO A C 1
ATOM 628 O O . PRO A 1 79 ? 4.108 -5.822 -6.844 1.00 96.00 79 PRO A O 1
ATOM 631 N N . ARG A 1 80 ? 1.900 -6.076 -6.596 1.00 94.44 80 ARG A N 1
ATOM 632 C CA . ARG A 1 80 ? 1.978 -7.532 -6.457 1.00 94.44 80 ARG A CA 1
ATOM 633 C C . ARG A 1 80 ? 2.500 -8.221 -7.711 1.00 94.44 80 ARG A C 1
ATOM 635 O O . ARG A 1 80 ? 3.265 -9.176 -7.602 1.00 94.44 80 ARG A O 1
ATOM 642 N N . GLN A 1 81 ? 2.086 -7.768 -8.893 1.00 96.19 81 GLN A N 1
ATOM 643 C CA . GLN A 1 81 ? 2.596 -8.322 -10.146 1.00 96.19 81 GLN A CA 1
ATOM 644 C C . GLN A 1 81 ? 4.102 -8.100 -10.280 1.00 96.19 81 GLN A C 1
ATOM 646 O O . GLN A 1 81 ? 4.779 -9.003 -10.763 1.00 96.19 81 GLN A O 1
ATOM 651 N N . LEU A 1 82 ? 4.622 -6.956 -9.815 1.00 96.31 82 LEU A N 1
ATOM 652 C CA . LEU A 1 82 ? 6.062 -6.700 -9.761 1.00 96.31 82 LEU A CA 1
ATOM 653 C C . LEU A 1 82 ? 6.774 -7.673 -8.810 1.00 96.31 82 LEU A C 1
ATOM 655 O O . LEU A 1 82 ? 7.752 -8.300 -9.221 1.00 96.31 82 LEU A O 1
ATOM 659 N N . THR A 1 83 ? 6.246 -7.867 -7.597 1.00 92.94 83 THR A N 1
ATOM 660 C CA . THR A 1 83 ? 6.788 -8.818 -6.610 1.00 92.94 83 THR A CA 1
ATOM 661 C C . THR A 1 83 ? 6.817 -10.261 -7.134 1.00 92.94 83 THR A C 1
ATOM 663 O O . THR A 1 83 ? 7.799 -10.976 -6.950 1.00 92.94 83 THR A O 1
ATOM 666 N N . ASP A 1 84 ? 5.747 -10.709 -7.799 1.00 92.81 84 ASP A N 1
ATOM 667 C CA . ASP A 1 84 ? 5.582 -12.096 -8.271 1.00 92.81 84 ASP A CA 1
ATOM 668 C C . ASP A 1 84 ? 6.216 -12.375 -9.640 1.00 92.81 84 ASP A C 1
ATOM 670 O O . ASP A 1 84 ? 6.093 -13.466 -10.201 1.00 92.81 84 ASP A O 1
ATOM 674 N N . MET A 1 85 ? 6.853 -11.383 -10.247 1.00 93.06 85 MET A N 1
ATOM 675 C CA . MET A 1 85 ? 7.209 -11.452 -11.657 1.00 93.06 85 MET A CA 1
ATOM 676 C C . MET A 1 85 ? 8.249 -12.530 -11.972 1.00 93.06 85 MET A C 1
ATOM 678 O O . MET A 1 85 ? 8.152 -13.197 -13.005 1.00 93.06 85 MET A O 1
ATOM 682 N N . TRP A 1 86 ? 9.219 -12.722 -11.079 1.00 91.44 86 TRP A N 1
ATOM 683 C CA . TRP A 1 86 ? 10.242 -13.757 -11.218 1.00 91.44 86 TRP A CA 1
ATOM 684 C C . TRP A 1 86 ? 9.660 -15.154 -11.022 1.00 91.44 86 TRP A C 1
ATOM 686 O O . TRP A 1 86 ? 9.888 -16.034 -11.847 1.00 91.44 86 TRP A O 1
ATOM 696 N N . THR A 1 87 ? 8.844 -15.350 -9.984 1.00 91.44 87 THR A N 1
ATOM 697 C CA . THR A 1 87 ? 8.225 -16.651 -9.681 1.00 91.44 87 THR A CA 1
ATOM 698 C C . THR A 1 87 ? 7.202 -17.070 -10.736 1.00 91.44 87 THR A C 1
ATOM 700 O O . THR A 1 87 ? 7.054 -18.259 -11.007 1.00 91.44 87 THR A O 1
ATOM 703 N N . ASN A 1 88 ? 6.553 -16.106 -11.394 1.00 92.94 88 ASN A N 1
ATOM 704 C CA . ASN A 1 88 ? 5.593 -16.355 -12.470 1.00 92.94 88 ASN A CA 1
ATOM 705 C C . ASN A 1 88 ? 6.217 -16.395 -13.872 1.00 92.94 88 ASN A C 1
ATOM 707 O O . ASN A 1 88 ? 5.488 -16.487 -14.859 1.00 92.94 88 ASN A O 1
ATOM 711 N N . ASN A 1 89 ? 7.541 -16.305 -13.999 1.00 91.19 89 ASN A N 1
ATOM 712 C CA . ASN A 1 89 ? 8.234 -16.230 -15.284 1.00 91.19 89 ASN A CA 1
ATOM 713 C C . ASN A 1 89 ? 7.759 -15.072 -16.201 1.00 91.19 89 ASN A C 1
ATOM 715 O O . ASN A 1 89 ? 7.770 -15.194 -17.428 1.00 91.19 89 ASN A O 1
ATOM 719 N N . ARG A 1 90 ? 7.436 -13.904 -15.628 1.00 93.00 90 ARG A N 1
ATOM 720 C CA . ARG A 1 90 ? 6.916 -12.719 -16.340 1.00 93.00 90 ARG A CA 1
ATOM 721 C C . ARG A 1 90 ? 7.872 -11.519 -16.410 1.00 93.00 90 ARG A C 1
ATOM 723 O O . ARG A 1 90 ? 7.410 -10.394 -16.561 1.00 93.00 90 ARG A O 1
ATOM 730 N N . PHE A 1 91 ? 9.186 -11.717 -16.309 1.00 94.44 91 PHE A N 1
ATOM 731 C CA . PHE A 1 91 ? 10.166 -10.624 -16.244 1.00 94.44 91 PHE A CA 1
ATOM 732 C C . PHE A 1 91 ? 9.999 -9.586 -17.365 1.00 94.44 91 PHE A C 1
ATOM 734 O O . PHE A 1 91 ? 10.003 -9.918 -18.551 1.00 94.44 91 PHE A O 1
ATOM 741 N N . GLY A 1 92 ? 9.823 -8.322 -16.969 1.00 94.62 92 GLY A N 1
ATOM 742 C CA . GLY A 1 92 ? 9.607 -7.189 -17.866 1.00 94.62 92 GLY A CA 1
ATOM 743 C C . GLY A 1 92 ? 8.269 -7.191 -18.607 1.00 94.62 92 GLY A C 1
ATOM 744 O O . GLY A 1 92 ? 8.057 -6.328 -19.456 1.00 94.62 92 GLY A O 1
ATOM 745 N N . GLN A 1 93 ? 7.365 -8.137 -18.363 1.00 96.06 93 GLN A N 1
ATOM 746 C CA . GLN A 1 93 ? 6.093 -8.183 -19.081 1.00 96.06 93 GLN A CA 1
ATOM 747 C C . GLN A 1 93 ? 5.174 -7.020 -18.707 1.00 96.06 93 GLN A C 1
ATOM 749 O O . GLN A 1 93 ? 5.244 -6.460 -17.614 1.00 96.06 93 GLN A O 1
ATOM 754 N N . TRP A 1 94 ? 4.288 -6.678 -19.638 1.00 96.75 94 TRP A N 1
ATOM 755 C CA . TRP A 1 94 ? 3.229 -5.710 -19.395 1.00 96.75 94 TRP A CA 1
ATOM 756 C C . TRP A 1 94 ? 2.088 -6.339 -18.589 1.00 96.75 94 TRP A C 1
ATOM 758 O O . TRP A 1 94 ? 1.771 -7.525 -18.747 1.00 96.75 94 TRP A O 1
ATOM 768 N N . GLY A 1 95 ? 1.496 -5.539 -17.708 1.00 96.06 95 GLY A N 1
ATOM 769 C CA . GLY A 1 95 ? 0.226 -5.819 -17.049 1.00 96.06 95 GLY A CA 1
ATOM 770 C C . GLY A 1 95 ? -0.966 -5.306 -17.860 1.00 96.06 95 GLY A C 1
ATOM 771 O O . GLY A 1 95 ? -0.826 -4.860 -19.001 1.00 96.06 95 GLY A O 1
ATOM 772 N N . ASP A 1 96 ? -2.151 -5.365 -17.257 1.00 95.38 96 ASP A N 1
ATOM 773 C CA . ASP A 1 96 ? -3.359 -4.761 -17.818 1.00 95.38 96 ASP A CA 1
ATOM 774 C C . ASP A 1 96 ? -3.440 -3.289 -17.401 1.00 95.38 96 ASP A C 1
ATOM 776 O O . ASP A 1 96 ? -3.612 -2.976 -16.227 1.00 95.38 96 ASP A O 1
ATOM 780 N N . CYS A 1 97 ? -3.339 -2.371 -18.361 1.00 94.62 97 CYS A N 1
ATOM 781 C CA . CYS A 1 97 ? -3.406 -0.932 -18.095 1.00 94.62 97 CYS A CA 1
ATOM 782 C C . CYS A 1 97 ? -4.800 -0.431 -17.688 1.00 94.62 97 CYS A C 1
ATOM 784 O O . CYS A 1 97 ? -4.908 0.695 -17.189 1.00 94.62 97 CYS A O 1
ATOM 786 N N . ASN A 1 98 ? -5.846 -1.239 -17.893 1.00 94.81 98 ASN A N 1
ATOM 787 C CA . ASN A 1 98 ? -7.211 -0.928 -17.470 1.00 94.81 98 ASN A CA 1
ATOM 788 C C . ASN A 1 98 ? -7.496 -1.359 -16.027 1.00 94.81 98 ASN A C 1
ATOM 790 O O . ASN A 1 98 ? -8.442 -0.854 -15.429 1.00 94.81 98 ASN A O 1
ATOM 794 N N . LEU A 1 99 ? -6.682 -2.255 -15.462 1.00 95.06 99 LEU A N 1
ATOM 795 C CA . LEU A 1 99 ? -6.761 -2.621 -14.052 1.00 95.06 99 LEU A CA 1
ATOM 796 C C . LEU A 1 99 ? -6.291 -1.438 -13.211 1.00 95.06 99 LEU A C 1
ATOM 798 O O . LEU A 1 99 ? -5.135 -1.044 -13.324 1.00 95.06 99 LEU A O 1
ATOM 802 N N . ASP A 1 100 ? -7.155 -0.871 -12.380 1.00 95.94 100 ASP A N 1
ATOM 803 C CA . ASP A 1 100 ? -6.781 0.125 -11.380 1.00 95.94 100 ASP A CA 1
ATOM 804 C C . ASP A 1 100 ? -7.905 0.308 -10.358 1.00 95.94 100 ASP A C 1
ATOM 806 O O . ASP A 1 100 ? -9.052 -0.049 -10.630 1.00 95.94 100 ASP A O 1
ATOM 810 N N . GLU A 1 101 ? -7.595 0.949 -9.233 1.00 94.19 101 GLU A N 1
ATOM 811 C CA . GLU A 1 101 ? -8.614 1.420 -8.298 1.00 94.19 101 GLU A CA 1
ATOM 812 C C . GLU A 1 101 ? -8.780 2.933 -8.369 1.00 94.19 101 GLU A C 1
ATOM 814 O O . GLU A 1 101 ? -7.828 3.692 -8.564 1.00 94.19 101 GLU A O 1
ATOM 819 N N . ASP A 1 102 ? -10.016 3.377 -8.155 1.00 93.50 102 ASP A N 1
ATOM 820 C CA . ASP A 1 102 ? -10.302 4.793 -7.987 1.00 93.50 102 ASP A CA 1
ATOM 821 C C . ASP A 1 102 ? -9.663 5.285 -6.680 1.00 93.50 102 ASP A C 1
ATOM 823 O O . ASP A 1 102 ? -9.937 4.762 -5.596 1.00 93.50 102 ASP A O 1
ATOM 827 N N . VAL A 1 103 ? -8.827 6.321 -6.779 1.00 93.44 103 VAL A N 1
ATOM 828 C CA . VAL A 1 103 ? -8.138 6.938 -5.637 1.00 93.44 103 VAL A CA 1
ATOM 829 C C . VAL A 1 103 ? -9.111 7.335 -4.523 1.00 93.44 103 VAL A C 1
ATOM 831 O O . VAL A 1 103 ? -8.762 7.207 -3.349 1.00 93.44 103 VAL A O 1
ATOM 834 N N . SER A 1 104 ? -10.336 7.753 -4.855 1.00 92.31 104 SER A N 1
ATOM 835 C CA . SER A 1 104 ? -11.376 8.118 -3.881 1.00 92.31 104 SER A CA 1
ATOM 836 C C . SER A 1 104 ? -11.805 6.965 -2.969 1.00 92.31 104 SER A C 1
ATOM 838 O O . SER A 1 104 ? -12.317 7.217 -1.880 1.00 92.31 104 SER A O 1
ATOM 840 N N . LYS A 1 105 ? -11.561 5.708 -3.365 1.00 90.88 105 LYS A N 1
ATOM 841 C CA . LYS A 1 105 ? -11.795 4.521 -2.527 1.00 90.88 105 LYS A CA 1
ATOM 842 C C . LYS A 1 105 ? -10.621 4.188 -1.603 1.00 90.88 105 LYS A C 1
ATOM 844 O O . LYS A 1 105 ? -10.773 3.361 -0.707 1.00 90.88 105 LYS A O 1
ATOM 849 N N . ILE A 1 106 ? -9.451 4.784 -1.839 1.00 92.00 106 ILE A N 1
ATOM 850 C CA . ILE A 1 106 ? -8.224 4.544 -1.067 1.00 92.00 106 ILE A CA 1
ATOM 851 C C . ILE A 1 106 ? -8.021 5.656 -0.039 1.00 92.00 106 ILE A C 1
ATOM 853 O O . ILE A 1 106 ? -7.693 5.389 1.119 1.00 92.00 106 ILE A O 1
ATOM 857 N N . VAL A 1 107 ? -8.201 6.914 -0.452 1.00 90.88 107 VAL A N 1
ATOM 858 C CA . VAL A 1 107 ? -8.053 8.058 0.451 1.00 90.88 107 VAL A CA 1
ATOM 859 C C . VAL A 1 107 ? -9.204 8.108 1.450 1.00 90.88 107 VAL A C 1
ATOM 861 O O . VAL A 1 107 ? -10.334 7.725 1.158 1.00 90.88 107 VAL A O 1
ATOM 864 N N . SER A 1 108 ? -8.914 8.603 2.652 1.00 88.12 108 SER A N 1
ATOM 865 C CA . SER A 1 108 ? -9.945 8.813 3.667 1.00 88.12 108 SER A CA 1
ATOM 866 C C . SER A 1 108 ? -11.030 9.759 3.125 1.00 88.12 108 SER A C 1
ATOM 868 O O . SER A 1 108 ? -10.690 10.868 2.712 1.00 88.12 108 SER A O 1
ATOM 870 N N . PRO A 1 109 ? -12.325 9.389 3.187 1.00 90.06 109 PRO A N 1
ATOM 871 C CA . PRO A 1 109 ? -13.419 10.279 2.788 1.00 90.06 109 PRO A CA 1
ATOM 872 C C . PRO A 1 109 ? -13.647 11.408 3.805 1.00 90.06 109 PRO A C 1
ATOM 874 O O . PRO A 1 109 ? -14.406 12.342 3.553 1.00 90.06 109 PRO A O 1
ATOM 877 N N . TYR A 1 110 ? -13.018 11.318 4.978 1.00 91.19 110 TYR A N 1
ATOM 878 C CA . TYR A 1 110 ? -13.146 12.306 6.037 1.00 91.19 110 TYR A CA 1
ATOM 879 C C . TYR A 1 110 ? -12.201 13.496 5.823 1.00 91.19 110 TYR A C 1
ATOM 881 O O . TYR A 1 110 ? -11.046 13.287 5.449 1.00 91.19 110 TYR A O 1
ATOM 889 N N . PRO A 1 111 ? -12.636 14.731 6.142 1.00 93.06 111 PRO A N 1
ATOM 890 C CA . PRO A 1 111 ? -11.891 15.957 5.836 1.00 93.06 111 PRO A CA 1
ATOM 891 C C . PRO A 1 111 ? -10.696 16.217 6.769 1.00 93.06 111 PRO A C 1
ATOM 893 O O . PRO A 1 111 ? -10.030 17.246 6.648 1.00 93.06 111 PRO A O 1
ATOM 896 N N . TYR A 1 112 ? -10.446 15.324 7.727 1.00 94.75 112 TYR A N 1
ATOM 897 C CA . TYR A 1 112 ? -9.473 15.538 8.790 1.00 94.75 112 TYR A CA 1
ATOM 898 C C . TYR A 1 112 ? -8.047 15.355 8.285 1.00 94.75 112 TYR A C 1
ATOM 900 O O . TYR A 1 112 ? -7.715 14.358 7.642 1.00 94.75 112 TYR A O 1
ATOM 908 N N . LYS A 1 113 ? -7.171 16.293 8.642 1.00 90.94 113 LYS A N 1
ATOM 909 C CA . LYS A 1 113 ? -5.762 16.273 8.219 1.00 90.94 113 LYS A CA 1
ATOM 910 C C . LYS A 1 113 ? -4.893 15.408 9.117 1.00 90.94 113 LYS A C 1
ATOM 912 O O . LYS A 1 113 ? -3.799 15.011 8.725 1.00 90.94 113 LYS A O 1
ATOM 917 N N . THR A 1 114 ? -5.349 15.154 10.341 1.00 91.56 114 THR A N 1
ATOM 918 C CA . THR A 1 114 ? -4.604 14.381 11.334 1.00 91.56 114 THR A CA 1
ATOM 919 C C . THR A 1 114 ? -5.494 13.338 11.992 1.00 91.56 114 THR A C 1
ATOM 921 O O . THR A 1 114 ? -6.703 13.526 12.141 1.00 91.56 114 THR A O 1
ATOM 924 N N . ALA A 1 115 ? -4.880 12.250 12.458 1.00 90.06 115 ALA A N 1
ATOM 925 C CA . ALA A 1 115 ? -5.580 11.246 13.253 1.00 90.06 115 ALA A CA 1
ATOM 926 C C . ALA A 1 115 ? -6.165 11.839 14.551 1.00 90.06 115 ALA A C 1
ATOM 928 O O . ALA A 1 115 ? -7.239 11.426 14.976 1.00 90.06 115 ALA A O 1
ATOM 929 N N . ALA A 1 116 ? -5.500 12.834 15.153 1.00 90.88 116 ALA A N 1
ATOM 930 C CA . ALA A 1 116 ? -5.970 13.507 16.366 1.00 90.88 116 ALA A CA 1
ATOM 931 C C . ALA A 1 116 ? -7.244 14.335 16.129 1.00 90.88 116 ALA A C 1
ATOM 933 O O . ALA A 1 116 ? -8.174 14.294 16.937 1.00 90.88 116 ALA A O 1
ATOM 934 N N . GLU A 1 117 ? -7.305 15.059 15.010 1.00 95.06 117 GLU A N 1
ATOM 935 C CA . GLU A 1 117 ? -8.496 15.804 14.593 1.00 95.06 117 GLU A CA 1
ATOM 936 C C . GLU A 1 117 ? -9.666 14.848 14.333 1.00 95.06 117 GLU A C 1
ATOM 938 O O . GLU A 1 117 ? -10.755 15.039 14.877 1.00 95.06 117 GLU A O 1
ATOM 943 N N . HIS A 1 118 ? -9.411 13.765 13.592 1.00 95.06 118 HIS A N 1
ATOM 944 C CA . HIS A 1 118 ? -10.416 12.741 13.320 1.00 95.06 118 HIS A CA 1
ATOM 945 C C . HIS A 1 118 ? -10.931 12.095 14.613 1.00 95.06 118 HIS A C 1
ATOM 947 O O . HIS A 1 118 ? -12.138 12.029 14.841 1.00 95.06 118 HIS A O 1
ATOM 953 N N . TYR A 1 119 ? -10.026 11.682 15.503 1.00 91.25 119 TYR A N 1
ATOM 954 C CA . TYR A 1 119 ? -10.378 11.136 16.813 1.00 91.25 119 TYR A CA 1
ATOM 955 C C . TYR A 1 119 ? -11.245 12.106 17.620 1.00 91.25 119 TYR A C 1
ATOM 957 O O . TYR A 1 119 ? -12.267 11.709 18.173 1.00 91.25 119 TYR A O 1
ATOM 965 N N . THR A 1 120 ? -10.866 13.385 17.664 1.00 92.94 120 THR A N 1
ATOM 966 C CA . THR A 1 120 ? -11.612 14.411 18.405 1.00 92.94 120 THR A CA 1
ATOM 967 C C . THR A 1 120 ? -13.029 14.569 17.858 1.00 92.94 120 THR A C 1
ATOM 969 O O . THR A 1 120 ? -13.979 14.667 18.638 1.00 92.94 120 THR A O 1
ATOM 972 N N . ALA A 1 121 ? -13.192 14.532 16.535 1.00 94.81 121 ALA A N 1
ATOM 973 C CA . ALA A 1 121 ? -14.504 14.598 15.906 1.00 94.81 121 ALA A CA 1
ATOM 974 C C . ALA A 1 121 ? -15.367 13.365 16.225 1.00 94.81 121 ALA A C 1
ATOM 976 O O . ALA A 1 121 ? -16.518 13.522 16.637 1.00 94.81 121 ALA A O 1
ATOM 977 N N . LEU A 1 122 ? -14.807 12.155 16.118 1.00 92.94 122 LEU A N 1
ATOM 978 C CA . LEU A 1 122 ? -15.504 10.912 16.477 1.00 92.94 122 LEU A CA 1
ATOM 979 C C . LEU A 1 122 ? -15.882 10.880 17.964 1.00 92.94 122 LEU A C 1
ATOM 981 O O . LEU A 1 122 ? -16.996 10.494 18.311 1.00 92.94 122 LEU A O 1
ATOM 985 N N . LEU A 1 123 ? -14.997 11.347 18.849 1.00 91.31 123 LEU A N 1
ATOM 986 C CA . LEU A 1 123 ? -15.277 11.466 20.279 1.00 91.31 123 LEU A CA 1
ATOM 987 C C . LEU A 1 123 ? -16.413 12.463 20.551 1.00 91.31 123 LEU A C 1
ATOM 989 O O . LEU A 1 123 ? -17.255 12.214 21.413 1.00 91.31 123 LEU A O 1
ATOM 993 N N . GLY A 1 124 ? -16.455 13.583 19.824 1.00 94.25 124 GLY A N 1
ATOM 994 C CA . GLY A 1 124 ? -17.549 14.553 19.898 1.00 94.25 124 GLY A CA 1
ATOM 995 C C . GLY A 1 124 ? -18.893 13.953 19.476 1.00 94.25 124 GLY A C 1
ATOM 996 O O . GLY A 1 124 ? -19.877 14.098 20.199 1.00 94.25 124 GLY A O 1
ATOM 997 N N . GLN A 1 125 ? -18.923 13.216 18.361 1.00 94.00 125 GLN A N 1
ATOM 998 C CA . GLN A 1 125 ? -20.123 12.507 17.896 1.00 94.00 125 GLN A CA 1
ATOM 999 C C . GLN A 1 125 ? -20.582 11.448 18.902 1.00 94.00 125 GLN A C 1
ATOM 1001 O O . GLN A 1 125 ? -21.766 11.373 19.224 1.00 94.00 125 GLN A O 1
ATOM 1006 N N . ALA A 1 126 ? -19.648 10.669 19.454 1.00 92.31 126 ALA A N 1
ATOM 1007 C CA . ALA A 1 126 ? -19.955 9.692 20.492 1.00 92.31 126 ALA A CA 1
ATOM 1008 C C . ALA A 1 126 ? -20.594 10.363 21.718 1.00 92.31 126 ALA A C 1
ATOM 1010 O O . ALA A 1 126 ? -21.606 9.874 22.208 1.00 92.31 126 ALA A O 1
ATOM 1011 N N . LYS A 1 127 ? -20.068 11.513 22.165 1.00 92.50 127 LYS A N 1
ATOM 1012 C CA . LYS A 1 127 ? -20.638 12.303 23.273 1.00 92.50 127 LYS A CA 1
ATOM 1013 C C . LYS A 1 127 ? -22.040 12.824 22.988 1.00 92.50 127 LYS A C 1
ATOM 1015 O O . LYS A 1 127 ? -22.910 12.703 23.847 1.00 92.50 127 LYS A O 1
ATOM 1020 N N . ALA A 1 128 ? -22.277 13.353 21.790 1.00 95.25 128 ALA A N 1
ATOM 1021 C CA . ALA A 1 128 ? -23.606 13.808 21.380 1.00 95.25 128 ALA A CA 1
ATOM 1022 C C . ALA A 1 128 ? -24.640 12.667 21.374 1.00 95.25 128 ALA A C 1
ATOM 1024 O O . ALA A 1 128 ? -25.810 12.895 21.665 1.00 95.25 128 ALA A O 1
ATOM 1025 N N . ASN A 1 129 ? -24.186 11.437 21.119 1.00 93.44 129 ASN A N 1
ATOM 1026 C CA . ASN A 1 129 ? -25.007 10.227 21.113 1.00 93.44 129 ASN A CA 1
ATOM 1027 C C . ASN A 1 129 ? -25.009 9.472 22.462 1.00 93.44 129 ASN A C 1
ATOM 1029 O O . ASN A 1 129 ? -25.391 8.305 22.508 1.00 93.44 129 ASN A O 1
ATOM 1033 N N . GLY A 1 130 ? -24.585 10.111 23.562 1.00 87.25 130 GLY A N 1
ATOM 1034 C CA . GLY A 1 130 ? -24.659 9.547 24.919 1.00 87.25 130 GLY A CA 1
ATOM 1035 C C . GLY A 1 130 ? -23.476 8.670 25.352 1.00 87.25 130 GLY A C 1
ATOM 1036 O O . GLY A 1 130 ? -23.554 8.006 26.383 1.00 87.25 130 GLY A O 1
ATOM 1037 N N . GLY A 1 131 ? -22.382 8.656 24.590 1.00 83.56 131 GLY A N 1
ATOM 1038 C CA . GLY A 1 131 ? -21.135 7.957 24.911 1.00 83.56 131 GLY A CA 1
ATOM 1039 C C . GLY A 1 131 ? -19.955 8.891 25.252 1.00 83.56 131 GLY A C 1
ATOM 1040 O O . GLY A 1 131 ? -20.147 10.068 25.544 1.00 83.56 131 GLY A O 1
ATOM 1041 N N . PRO A 1 132 ? -18.704 8.392 25.200 1.00 76.81 132 PRO A N 1
ATOM 1042 C CA . PRO A 1 132 ? -18.364 6.972 25.268 1.00 76.81 132 PRO A CA 1
ATOM 1043 C C . PRO A 1 132 ? -18.839 6.380 26.603 1.00 76.81 132 PRO A C 1
ATOM 1045 O O . PRO A 1 132 ? -18.604 6.957 27.664 1.00 76.81 132 PRO A O 1
ATOM 1048 N N . ALA A 1 133 ? -19.532 5.242 26.547 1.00 72.69 133 ALA A N 1
ATOM 1049 C CA . ALA A 1 133 ? -20.021 4.562 27.739 1.00 72.69 133 ALA A CA 1
ATOM 1050 C C . ALA A 1 133 ? -18.892 3.756 28.396 1.00 72.69 133 ALA A C 1
ATOM 1052 O O . ALA A 1 133 ? -18.126 3.070 27.717 1.00 72.69 133 ALA A O 1
ATOM 1053 N N . SER A 1 134 ? -18.815 3.792 29.725 1.00 80.56 134 SER A N 1
ATOM 1054 C CA . SER A 1 134 ? -18.041 2.798 30.468 1.00 80.56 134 SER A CA 1
ATOM 1055 C C . SER A 1 134 ? -18.796 1.473 30.418 1.00 80.56 134 SER A C 1
ATOM 1057 O O . SER A 1 134 ? -19.840 1.324 31.053 1.00 80.56 134 SER A O 1
ATOM 1059 N N . HIS A 1 135 ? -18.289 0.520 29.644 1.00 87.81 135 HIS A N 1
ATOM 1060 C CA . HIS A 1 135 ? -18.879 -0.811 29.569 1.00 87.81 135 HIS A CA 1
ATOM 1061 C C . HIS A 1 135 ? -18.470 -1.663 30.778 1.00 87.81 135 HIS A C 1
ATOM 1063 O O . HIS A 1 135 ? -17.358 -1.551 31.287 1.00 87.81 135 HIS A O 1
ATOM 1069 N N . THR A 1 136 ? -19.359 -2.544 31.227 1.00 89.88 136 THR A N 1
ATOM 1070 C CA . THR A 1 136 ? -19.020 -3.695 32.073 1.00 89.88 136 THR A CA 1
ATOM 1071 C C . THR A 1 136 ? -18.939 -4.933 31.191 1.00 89.88 136 THR A C 1
ATOM 1073 O O . THR A 1 136 ? -19.384 -4.898 30.046 1.00 89.88 136 THR A O 1
ATOM 1076 N N . ALA A 1 137 ? -18.449 -6.057 31.719 1.00 87.12 137 ALA A N 1
ATOM 1077 C CA . ALA A 1 137 ? -18.468 -7.323 30.983 1.00 87.12 137 ALA A CA 1
ATOM 1078 C C . ALA A 1 137 ? -19.870 -7.674 30.432 1.00 87.12 137 ALA A C 1
ATOM 1080 O O . ALA A 1 137 ? -19.984 -8.229 29.348 1.00 87.12 137 ALA A O 1
ATOM 1081 N N . GLN A 1 138 ? -20.941 -7.303 31.144 1.00 90.31 138 GLN A N 1
ATOM 1082 C CA . GLN A 1 138 ? -22.327 -7.560 30.737 1.00 90.31 138 GLN A CA 1
ATOM 1083 C C . GLN A 1 138 ? -22.838 -6.600 29.656 1.00 90.31 138 GLN A C 1
ATOM 1085 O O . GLN A 1 138 ? -23.757 -6.956 28.923 1.00 90.31 138 GLN A O 1
ATOM 1090 N N . THR A 1 139 ? -22.292 -5.384 29.571 1.00 90.38 139 THR A N 1
ATOM 1091 C CA . THR A 1 139 ? -22.757 -4.352 28.629 1.00 90.38 139 THR A CA 1
ATOM 1092 C C . THR A 1 139 ? -21.824 -4.158 27.440 1.00 90.38 139 THR A C 1
ATOM 1094 O O . THR A 1 139 ? -22.064 -3.264 26.628 1.00 90.38 139 THR A O 1
ATOM 1097 N N . LEU A 1 140 ? -20.762 -4.963 27.327 1.00 89.81 140 LEU A N 1
ATOM 1098 C CA . LEU A 1 140 ? -19.854 -4.925 26.188 1.00 89.81 140 LEU A CA 1
ATOM 1099 C C . LEU A 1 140 ? -20.595 -5.222 24.876 1.00 89.81 140 LEU A C 1
ATOM 1101 O O . LEU A 1 140 ? -21.461 -6.103 24.832 1.00 89.81 140 LEU A O 1
ATOM 1105 N N . PRO A 1 141 ? -20.244 -4.523 23.783 1.00 88.19 141 PRO A N 1
ATOM 1106 C CA . PRO A 1 141 ? -20.703 -4.920 22.465 1.00 88.19 141 PRO A CA 1
ATOM 1107 C C . PRO A 1 141 ? -20.161 -6.314 22.126 1.00 88.19 141 PRO A C 1
ATOM 1109 O O . PRO A 1 141 ? -19.027 -6.659 22.459 1.00 88.19 141 PRO A O 1
ATOM 1112 N N . LYS A 1 142 ? -20.970 -7.114 21.427 1.00 91.62 142 LYS A N 1
ATOM 1113 C CA . LYS A 1 142 ? -20.610 -8.474 20.998 1.00 91.62 142 LYS A CA 1
ATOM 1114 C C . LYS A 1 142 ? -19.693 -8.441 19.771 1.00 91.62 142 LYS A C 1
ATOM 1116 O O . LYS A 1 142 ? -20.101 -8.821 18.679 1.00 91.62 142 LYS A O 1
ATOM 1121 N N . TRP A 1 143 ? -18.493 -7.900 19.950 1.00 93.56 143 TRP A N 1
ATOM 1122 C CA . TRP A 1 143 ? -17.442 -7.836 18.926 1.00 93.56 143 TRP A CA 1
ATOM 1123 C C . TRP A 1 143 ? -16.420 -8.961 19.053 1.00 93.56 143 TRP A C 1
ATOM 1125 O O . 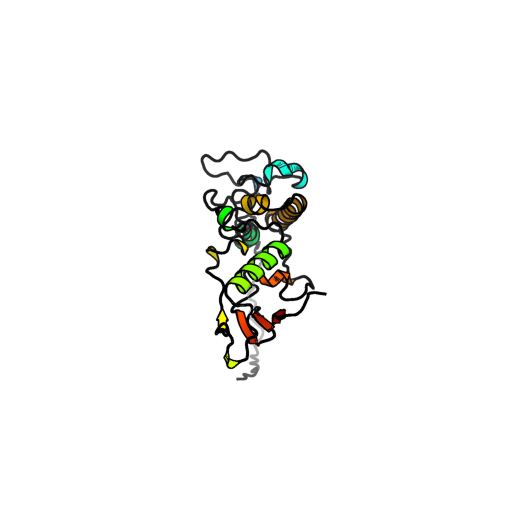TRP A 1 143 ? -15.517 -9.059 18.233 1.00 93.56 143 TRP A O 1
ATOM 1135 N N . GLU A 1 144 ? -16.515 -9.774 20.100 1.00 95.38 144 GLU A N 1
ATOM 1136 C CA . GLU A 1 144 ? -15.623 -10.913 20.250 1.00 95.38 144 GLU A CA 1
ATOM 1137 C C . GLU A 1 144 ? -15.903 -11.958 19.175 1.00 95.38 144 GLU A C 1
ATOM 1139 O O . GLU A 1 144 ? -17.061 -12.242 18.851 1.00 95.38 144 GLU A O 1
ATOM 1144 N N . GLY A 1 145 ? -14.837 -12.536 18.630 1.00 96.06 145 GLY A N 1
ATOM 1145 C CA . GLY A 1 145 ? -14.943 -13.555 17.598 1.00 96.06 145 GLY A CA 1
ATOM 1146 C C . GLY A 1 145 ? -13.743 -13.596 16.668 1.00 96.06 145 GLY A C 1
ATOM 1147 O O . GLY A 1 145 ? -12.710 -12.976 16.914 1.00 96.06 145 GLY A O 1
ATOM 1148 N N . TRP A 1 146 ? -13.919 -14.343 15.585 1.00 95.75 146 TRP A N 1
ATOM 1149 C CA . TRP A 1 146 ? -12.907 -14.579 14.567 1.00 95.75 146 TRP A CA 1
ATOM 1150 C C . TRP A 1 146 ? -13.293 -13.835 13.295 1.00 95.75 146 TRP A C 1
ATOM 1152 O O . TRP A 1 146 ? -14.380 -14.027 12.749 1.00 95.75 146 TRP A O 1
ATOM 1162 N N . TYR A 1 147 ? -12.404 -12.959 12.843 1.00 94.69 147 TYR A N 1
ATOM 1163 C CA . TYR A 1 147 ? -12.595 -12.134 11.659 1.00 94.69 147 TYR A CA 1
ATOM 1164 C C . TYR A 1 147 ? -11.598 -12.529 10.585 1.00 94.69 147 TYR A C 1
ATOM 1166 O O . TYR A 1 147 ? -10.447 -12.838 10.872 1.00 94.69 147 TYR A O 1
ATOM 1174 N N . THR A 1 148 ? -12.003 -12.440 9.327 1.00 90.44 148 THR A N 1
ATOM 1175 C CA . THR A 1 148 ? -11.097 -12.615 8.194 1.00 90.44 148 THR A CA 1
ATOM 1176 C C . THR A 1 148 ? -10.995 -11.320 7.414 1.00 90.44 148 THR A C 1
ATOM 1178 O O . THR A 1 148 ? -11.888 -10.470 7.437 1.00 90.44 148 THR A O 1
ATOM 1181 N N . ARG A 1 149 ? -9.896 -11.162 6.681 1.00 86.88 149 ARG A N 1
ATOM 1182 C CA . ARG A 1 149 ? -9.834 -10.135 5.642 1.00 86.88 149 ARG A CA 1
ATOM 118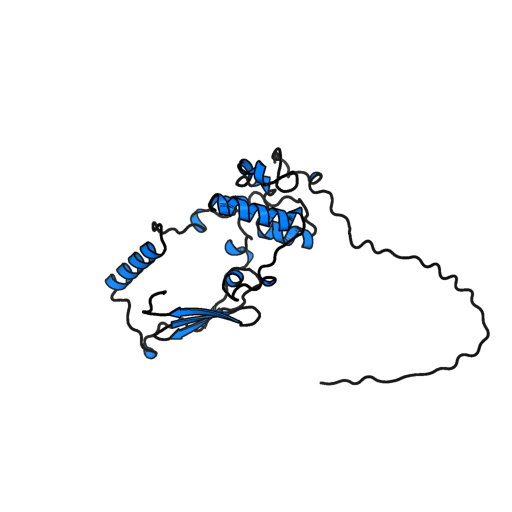3 C C . ARG A 1 149 ? -10.800 -10.464 4.508 1.00 86.88 149 ARG A C 1
ATOM 1185 O O . ARG A 1 149 ? -11.214 -11.611 4.346 1.00 86.88 149 ARG A O 1
ATOM 1192 N N . GLY A 1 150 ? -11.139 -9.437 3.731 1.00 87.62 150 GLY A N 1
ATOM 1193 C CA . GLY A 1 150 ? -11.873 -9.618 2.482 1.00 87.62 150 GLY A CA 1
ATOM 1194 C C . GLY A 1 150 ? -11.060 -10.409 1.454 1.00 87.62 150 GLY A C 1
ATOM 1195 O O . GLY A 1 150 ? -9.896 -10.753 1.686 1.00 87.62 150 GLY A O 1
ATOM 1196 N N . ALA A 1 151 ? -11.668 -10.672 0.298 1.00 90.06 151 ALA A N 1
ATOM 1197 C CA . ALA A 1 151 ? -11.032 -11.436 -0.766 1.00 90.06 151 ALA A CA 1
ATOM 1198 C C . ALA A 1 151 ? -9.708 -10.787 -1.192 1.00 90.06 151 ALA A C 1
ATOM 1200 O O . ALA A 1 151 ? -9.629 -9.578 -1.390 1.00 90.06 151 ALA A O 1
ATOM 1201 N N . ARG A 1 152 ? -8.664 -11.606 -1.349 1.00 89.12 152 ARG A N 1
ATOM 1202 C CA . ARG A 1 152 ? -7.298 -11.168 -1.671 1.00 89.12 152 ARG A CA 1
ATOM 1203 C C . ARG A 1 152 ? -7.256 -10.233 -2.883 1.00 89.12 152 ARG A C 1
ATOM 1205 O O . ARG A 1 152 ? -6.618 -9.190 -2.808 1.00 89.12 152 ARG A O 1
ATOM 1212 N N . GLU A 1 153 ? -7.973 -10.568 -3.953 1.00 90.44 153 GLU A N 1
ATOM 1213 C CA . GLU A 1 153 ? -7.988 -9.773 -5.189 1.00 90.44 153 GLU A CA 1
ATOM 1214 C C . GLU A 1 153 ? -8.703 -8.415 -5.053 1.00 90.44 153 GLU A C 1
ATOM 1216 O O . GLU A 1 153 ? -8.523 -7.562 -5.909 1.00 90.44 153 GLU A O 1
ATOM 1221 N N . GLU A 1 154 ? -9.446 -8.169 -3.971 1.00 89.38 154 GLU A N 1
ATOM 1222 C CA . GLU A 1 154 ? -10.104 -6.880 -3.689 1.00 89.38 154 GLU A CA 1
ATOM 1223 C C . GLU A 1 154 ? -9.250 -5.965 -2.785 1.00 89.38 154 GLU A C 1
ATOM 1225 O O . GLU A 1 154 ? -9.608 -4.815 -2.516 1.00 89.38 154 GLU A O 1
ATOM 1230 N N . GLN A 1 155 ? -8.117 -6.461 -2.272 1.00 89.25 155 GLN A N 1
ATOM 1231 C CA . GLN A 1 155 ? -7.294 -5.744 -1.297 1.00 89.25 155 GLN A CA 1
ATOM 1232 C C . GLN A 1 155 ? -6.233 -4.872 -1.975 1.00 89.25 155 GLN A C 1
ATOM 1234 O O . GLN A 1 155 ? -5.157 -5.343 -2.358 1.00 89.25 155 GLN A O 1
ATOM 1239 N N . TRP A 1 156 ? -6.467 -3.560 -1.994 1.00 90.56 156 TRP A N 1
ATOM 1240 C CA . TRP A 1 156 ? -5.473 -2.602 -2.493 1.00 90.56 156 TRP A CA 1
ATOM 1241 C C . TRP A 1 156 ? -4.211 -2.570 -1.626 1.00 90.56 156 TRP A C 1
ATOM 1243 O O . TRP A 1 156 ? -3.111 -2.341 -2.127 1.00 90.56 156 TRP A O 1
ATOM 1253 N N . THR A 1 157 ? -4.340 -2.887 -0.335 1.00 88.88 157 THR A N 1
ATOM 1254 C CA . THR A 1 157 ? -3.207 -3.000 0.599 1.00 88.88 157 THR A CA 1
ATOM 1255 C C . THR A 1 157 ? -2.267 -4.158 0.258 1.00 88.88 157 THR A C 1
ATOM 1257 O O . THR A 1 157 ? -1.103 -4.129 0.646 1.00 88.88 157 THR A O 1
ATOM 1260 N N . TYR A 1 158 ? -2.737 -5.148 -0.507 1.00 91.69 158 TYR A N 1
ATOM 1261 C CA . TYR A 1 158 ? -1.913 -6.237 -1.041 1.00 91.69 158 TYR A CA 1
ATOM 1262 C C . TYR A 1 158 ? -1.309 -5.908 -2.406 1.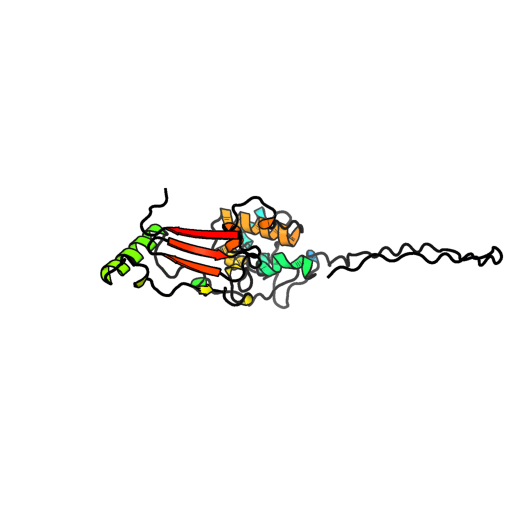00 91.69 158 TYR A C 1
ATOM 1264 O O . TYR A 1 158 ? -0.563 -6.715 -2.957 1.00 91.69 158 TYR A O 1
ATOM 1272 N N . GLY A 1 159 ? -1.627 -4.739 -2.969 1.00 93.38 159 GLY A N 1
ATOM 1273 C CA . GLY A 1 159 ? -1.122 -4.319 -4.268 1.00 93.38 159 GLY A CA 1
ATOM 1274 C C . GLY A 1 159 ? -1.685 -5.136 -5.429 1.00 93.38 159 GLY A C 1
ATOM 1275 O O . GLY A 1 159 ? -0.968 -5.341 -6.404 1.00 93.38 159 GLY A O 1
ATOM 1276 N N . ARG A 1 160 ? -2.915 -5.665 -5.321 1.00 93.81 160 ARG A N 1
ATOM 1277 C CA . ARG A 1 160 ? -3.475 -6.612 -6.308 1.00 93.81 160 ARG A CA 1
ATOM 1278 C C . ARG A 1 160 ? -4.423 -5.974 -7.317 1.00 93.81 160 ARG A C 1
ATOM 1280 O O . ARG A 1 160 ? -4.334 -6.313 -8.491 1.00 93.81 160 ARG A O 1
ATOM 1287 N N . ASN A 1 161 ? -5.264 -5.038 -6.885 1.00 94.62 161 ASN A N 1
ATOM 1288 C CA . ASN A 1 161 ? -6.284 -4.386 -7.717 1.00 94.62 161 ASN A CA 1
ATOM 1289 C C . ASN A 1 161 ? -5.966 -2.943 -8.131 1.00 94.62 161 ASN A C 1
ATOM 1291 O O . ASN A 1 161 ? -6.777 -2.335 -8.815 1.00 94.62 161 ASN A O 1
ATOM 1295 N N . LEU A 1 162 ? -4.800 -2.394 -7.780 1.00 96.44 162 LEU A N 1
ATOM 1296 C CA . LEU A 1 162 ? -4.396 -1.044 -8.193 1.00 96.44 162 LEU A CA 1
ATOM 1297 C C . LEU A 1 162 ? -3.049 -1.018 -8.911 1.00 96.44 162 LEU A C 1
ATOM 1299 O O . LEU A 1 162 ? -2.177 -1.851 -8.654 1.00 96.44 162 LEU A O 1
ATOM 1303 N N . GLN A 1 163 ? -2.850 -0.007 -9.751 1.00 97.69 163 GLN A N 1
ATOM 1304 C CA . GLN A 1 163 ? -1.575 0.237 -10.422 1.00 97.69 163 GLN A CA 1
ATOM 1305 C C . GLN A 1 163 ? -0.506 0.721 -9.442 1.00 97.69 163 GLN A C 1
ATOM 1307 O O . GLN A 1 163 ? -0.780 1.529 -8.548 1.00 97.69 163 GLN A O 1
ATOM 1312 N N . THR A 1 164 ? 0.750 0.323 -9.665 1.00 98.06 164 THR A N 1
ATOM 1313 C CA . THR A 1 164 ? 1.888 0.847 -8.888 1.00 98.06 164 THR A CA 1
ATOM 1314 C C . THR A 1 164 ? 1.985 2.367 -9.001 1.00 98.06 164 THR A C 1
ATOM 1316 O O . THR A 1 164 ? 2.215 3.049 -8.006 1.00 98.06 164 THR A O 1
ATOM 1319 N N . SER A 1 165 ? 1.719 2.927 -10.186 1.00 97.69 165 SER A N 1
ATOM 1320 C CA . SER A 1 165 ? 1.699 4.380 -10.399 1.00 97.69 165 SER A CA 1
ATOM 1321 C C . SER A 1 165 ? 0.629 5.093 -9.567 1.00 97.69 165 SER A C 1
ATOM 1323 O O . SER A 1 165 ? 0.853 6.212 -9.106 1.00 97.69 165 SER A O 1
ATOM 1325 N N . THR A 1 166 ? -0.523 4.447 -9.359 1.00 97.69 166 THR A N 1
ATOM 1326 C CA . THR A 1 166 ? -1.615 4.975 -8.533 1.00 97.69 166 THR A CA 1
ATOM 1327 C C . THR A 1 166 ? -1.193 4.990 -7.074 1.00 97.69 166 THR A C 1
ATOM 1329 O O . THR A 1 166 ? -1.280 6.041 -6.445 1.00 97.69 166 THR A O 1
ATOM 1332 N N . MET A 1 167 ? -0.613 3.896 -6.564 1.00 96.62 167 MET A N 1
ATOM 1333 C CA . MET A 1 167 ? -0.021 3.871 -5.220 1.00 96.62 167 MET A CA 1
ATOM 1334 C C . MET A 1 167 ? 1.042 4.970 -5.051 1.00 96.62 167 MET A C 1
ATOM 1336 O O . MET A 1 167 ? 0.966 5.749 -4.105 1.00 96.62 167 MET A O 1
ATOM 1340 N N . LEU A 1 168 ? 1.981 5.101 -5.997 1.00 97.50 168 LEU A N 1
ATOM 1341 C CA . LEU A 1 168 ? 3.024 6.135 -5.977 1.00 97.50 168 LEU A CA 1
ATOM 1342 C C . LEU A 1 168 ? 2.437 7.553 -5.951 1.00 97.50 168 LEU A C 1
ATOM 1344 O O . LEU A 1 168 ? 2.983 8.429 -5.281 1.00 97.50 168 LEU A O 1
ATOM 1348 N N . SER A 1 169 ? 1.312 7.801 -6.625 1.00 96.50 169 SER A N 1
ATOM 1349 C CA . SER A 1 169 ? 0.674 9.125 -6.631 1.00 96.50 169 SER A CA 1
ATOM 1350 C C . SER A 1 169 ? 0.157 9.571 -5.255 1.00 96.50 169 SER A C 1
ATOM 1352 O O . SER A 1 169 ? 0.051 10.770 -5.007 1.00 96.50 169 SER A O 1
ATOM 1354 N N . LEU A 1 170 ? -0.110 8.622 -4.349 1.00 94.88 170 LEU A N 1
ATOM 1355 C CA . LEU A 1 170 ? -0.594 8.877 -2.986 1.00 94.88 170 LEU A CA 1
ATOM 1356 C C . LEU A 1 170 ? 0.536 9.165 -1.991 1.00 94.88 170 LEU A C 1
ATOM 1358 O O . LEU A 1 170 ? 0.282 9.601 -0.867 1.00 94.88 170 LEU A O 1
ATOM 1362 N N . LEU A 1 171 ? 1.781 8.887 -2.376 1.00 95.69 171 LEU A N 1
ATOM 1363 C CA . LEU A 1 171 ? 2.935 8.973 -1.494 1.00 95.69 171 LEU A CA 1
ATOM 1364 C C . LEU A 1 171 ? 3.572 10.362 -1.529 1.00 95.69 171 LEU A C 1
ATOM 1366 O O . LEU A 1 171 ? 3.571 11.060 -2.544 1.00 95.69 171 LEU A O 1
ATOM 1370 N N . THR A 1 172 ? 4.196 10.750 -0.414 1.00 96.81 172 THR A N 1
ATOM 1371 C CA . THR A 1 172 ? 5.061 11.936 -0.400 1.00 96.81 172 THR A CA 1
ATOM 1372 C C . THR A 1 172 ? 6.268 11.715 -1.323 1.00 96.81 172 THR A C 1
ATOM 1374 O O . THR A 1 172 ? 6.646 10.569 -1.571 1.00 96.81 172 THR A O 1
ATOM 1377 N N . PRO A 1 173 ? 6.944 12.783 -1.784 1.00 97.44 173 PRO A N 1
ATOM 1378 C CA . PRO A 1 173 ? 8.183 12.685 -2.559 1.00 97.44 173 PRO A CA 1
ATOM 1379 C C . PRO A 1 173 ? 9.213 11.669 -2.055 1.00 97.44 173 PRO A C 1
ATOM 1381 O O . PRO A 1 173 ? 9.808 10.936 -2.842 1.00 97.44 173 PRO A O 1
ATOM 1384 N N . GLU A 1 174 ? 9.422 11.627 -0.741 1.00 98.00 174 GLU A N 1
ATOM 1385 C CA . GLU A 1 174 ? 10.357 10.700 -0.113 1.00 98.00 174 GLU A CA 1
ATOM 1386 C C . GLU A 1 174 ? 9.882 9.249 -0.248 1.00 98.00 174 GLU A C 1
ATOM 1388 O O . GLU A 1 174 ? 10.658 8.367 -0.618 1.00 98.00 174 GLU A O 1
ATOM 1393 N N . TYR A 1 175 ? 8.598 8.991 0.009 1.00 97.81 175 TYR A N 1
ATOM 1394 C CA . TYR A 1 175 ? 8.041 7.644 -0.080 1.00 97.81 175 TYR A CA 1
ATOM 1395 C C . TYR A 1 175 ? 7.855 7.171 -1.525 1.00 97.81 175 TYR A C 1
ATOM 1397 O O . TYR A 1 175 ? 8.013 5.980 -1.775 1.00 97.81 175 TYR A O 1
ATOM 1405 N N . GLN A 1 176 ? 7.642 8.072 -2.488 1.00 98.31 176 GLN A N 1
ATOM 1406 C CA . GLN A 1 176 ? 7.705 7.744 -3.917 1.00 98.31 176 GLN A CA 1
ATOM 1407 C C . GLN A 1 176 ? 9.074 7.180 -4.307 1.00 98.31 176 GLN A C 1
ATOM 1409 O O . GLN A 1 176 ? 9.161 6.150 -4.976 1.00 98.31 176 GLN A O 1
ATOM 1414 N N . GLN A 1 177 ? 10.147 7.831 -3.849 1.00 98.25 177 GLN A N 1
ATOM 1415 C CA . GLN A 1 177 ? 11.511 7.376 -4.099 1.00 98.25 177 GLN A CA 1
ATOM 1416 C C . GLN A 1 177 ? 11.776 6.011 -3.452 1.00 98.25 177 GLN A C 1
ATOM 1418 O O . GLN A 1 177 ? 12.297 5.116 -4.115 1.00 98.25 177 GLN A O 1
ATOM 1423 N N . ARG A 1 178 ? 11.401 5.839 -2.177 1.00 97.19 178 ARG A N 1
ATOM 1424 C CA . ARG A 1 178 ? 11.598 4.577 -1.441 1.00 97.19 178 ARG A CA 1
ATOM 1425 C C . ARG A 1 178 ? 10.810 3.420 -2.058 1.00 97.19 178 ARG A C 1
ATOM 1427 O O . ARG A 1 178 ? 11.353 2.329 -2.196 1.00 97.19 178 ARG A O 1
ATOM 1434 N N . MET A 1 179 ? 9.561 3.659 -2.458 1.00 96.06 179 MET A N 1
ATOM 1435 C CA . MET A 1 179 ? 8.744 2.642 -3.119 1.00 96.06 179 MET A CA 1
ATOM 1436 C C . MET A 1 179 ? 9.312 2.288 -4.495 1.00 96.06 179 MET A C 1
ATOM 1438 O O . MET A 1 179 ? 9.509 1.113 -4.763 1.00 96.06 179 MET A O 1
ATOM 1442 N N . THR A 1 180 ? 9.696 3.271 -5.317 1.00 97.88 180 THR A N 1
ATOM 1443 C CA . THR A 1 180 ? 10.307 2.988 -6.631 1.00 97.88 180 THR A CA 1
ATOM 1444 C C . THR A 1 180 ? 11.615 2.200 -6.499 1.00 97.88 180 THR A C 1
ATOM 1446 O O . THR A 1 180 ? 11.899 1.321 -7.309 1.00 97.88 180 THR A O 1
ATOM 1449 N N . GLN A 1 181 ? 12.417 2.493 -5.471 1.00 96.94 181 GLN A N 1
ATOM 1450 C CA . GLN A 1 181 ? 13.616 1.717 -5.158 1.00 96.94 181 GLN A CA 1
ATOM 1451 C C . GLN A 1 181 ? 13.270 0.263 -4.809 1.00 96.94 181 GLN A C 1
ATOM 1453 O O . GLN A 1 181 ? 13.927 -0.654 -5.301 1.00 96.94 181 GLN A O 1
ATOM 1458 N N . MET A 1 182 ? 12.255 0.049 -3.969 1.00 95.06 182 MET A N 1
ATOM 1459 C CA . MET A 1 182 ? 11.770 -1.287 -3.620 1.00 95.06 182 MET A CA 1
ATOM 1460 C C . MET A 1 182 ? 11.267 -2.028 -4.863 1.00 95.06 182 MET A C 1
ATOM 1462 O O . MET A 1 182 ? 11.742 -3.128 -5.130 1.00 95.06 182 MET A O 1
ATOM 1466 N N . ASP A 1 183 ? 10.415 -1.391 -5.671 1.00 96.56 183 ASP A N 1
ATOM 1467 C CA . ASP A 1 183 ? 9.894 -1.943 -6.923 1.00 96.56 183 ASP A CA 1
ATOM 1468 C C . ASP A 1 183 ? 11.035 -2.345 -7.863 1.00 96.56 183 ASP A C 1
ATOM 1470 O O . ASP A 1 183 ? 11.033 -3.451 -8.393 1.00 96.56 183 ASP A O 1
ATOM 1474 N N . TYR A 1 184 ? 12.054 -1.493 -8.037 1.00 97.06 184 TYR A N 1
ATOM 1475 C CA . TYR A 1 184 ? 13.226 -1.813 -8.856 1.00 97.06 184 TYR A CA 1
ATOM 1476 C C . TYR A 1 184 ? 13.974 -3.043 -8.327 1.00 97.06 184 TYR A C 1
ATOM 1478 O O . TYR A 1 184 ? 14.366 -3.917 -9.103 1.00 97.06 184 TYR A O 1
ATOM 1486 N N . HIS A 1 185 ? 14.185 -3.137 -7.014 1.00 95.38 185 HIS A N 1
ATOM 1487 C CA . HIS A 1 185 ? 14.917 -4.265 -6.448 1.00 95.38 185 HIS A CA 1
ATOM 1488 C C . HIS A 1 185 ? 14.123 -5.571 -6.481 1.00 95.38 185 HIS A C 1
ATOM 1490 O O . HIS A 1 185 ? 14.711 -6.609 -6.779 1.00 95.38 185 HIS A O 1
ATOM 1496 N N . GLU A 1 186 ? 12.811 -5.533 -6.260 1.00 92.94 186 GLU A N 1
ATOM 1497 C CA . GLU A 1 186 ? 11.942 -6.704 -6.410 1.00 92.94 186 GLU A CA 1
ATOM 1498 C C . GLU A 1 186 ? 11.849 -7.154 -7.874 1.00 92.94 186 GLU A C 1
ATOM 1500 O O . GLU A 1 186 ? 12.093 -8.317 -8.193 1.00 92.94 186 GLU A O 1
ATOM 1505 N N . ALA A 1 187 ? 11.558 -6.223 -8.783 1.00 94.94 187 ALA A N 1
ATOM 1506 C CA . ALA A 1 187 ? 11.235 -6.521 -10.173 1.00 94.94 187 ALA A CA 1
ATOM 1507 C C . ALA A 1 187 ? 12.454 -6.691 -11.082 1.00 94.94 187 ALA A C 1
ATOM 1509 O O . ALA A 1 187 ? 12.444 -7.548 -11.962 1.00 94.94 187 ALA A O 1
ATOM 1510 N N . VAL A 1 188 ? 13.478 -5.850 -10.926 1.00 95.12 188 VAL A N 1
ATOM 1511 C CA . VAL A 1 188 ? 14.545 -5.683 -11.927 1.00 95.12 188 VAL A CA 1
ATOM 1512 C C . VAL A 1 188 ? 15.822 -6.384 -11.504 1.00 95.12 188 VAL A C 1
ATOM 1514 O O . VAL A 1 188 ? 16.365 -7.171 -12.276 1.00 95.12 188 VAL A O 1
ATOM 1517 N N . SER A 1 189 ? 16.302 -6.131 -10.284 1.00 93.56 189 SER A N 1
ATOM 1518 C CA . SER A 1 189 ? 17.545 -6.750 -9.803 1.00 93.56 189 SER A CA 1
ATOM 1519 C C . SER A 1 189 ? 17.343 -8.102 -9.118 1.00 93.56 189 SER A C 1
ATOM 1521 O O . SER A 1 189 ? 18.331 -8.695 -8.697 1.00 93.56 189 SER A O 1
ATOM 1523 N N . ASN A 1 190 ? 16.095 -8.566 -8.974 1.00 92.25 190 ASN A N 1
ATOM 1524 C CA . ASN A 1 190 ? 15.738 -9.788 -8.246 1.00 92.25 190 ASN A CA 1
ATOM 1525 C C . ASN A 1 190 ? 16.383 -9.864 -6.848 1.00 92.25 190 ASN A C 1
ATOM 1527 O O . ASN A 1 190 ? 16.946 -10.880 -6.442 1.00 92.25 190 ASN A O 1
ATOM 1531 N N . ALA A 1 191 ? 16.334 -8.752 -6.120 1.00 92.25 191 ALA A N 1
ATOM 1532 C CA . ALA A 1 191 ? 16.815 -8.620 -4.752 1.00 92.25 191 ALA A CA 1
ATOM 1533 C C . ALA A 1 191 ? 15.652 -8.259 -3.805 1.00 92.25 191 ALA A C 1
ATOM 1535 O O . ALA A 1 191 ? 15.718 -7.222 -3.134 1.00 92.25 191 ALA A O 1
ATOM 1536 N N . PRO A 1 192 ? 14.569 -9.066 -3.767 1.00 88.44 192 PRO A N 1
ATOM 1537 C CA . PRO A 1 192 ? 13.402 -8.760 -2.954 1.00 88.44 192 PRO A CA 1
ATOM 1538 C C . PRO A 1 192 ? 13.762 -8.760 -1.468 1.00 88.44 192 PRO A C 1
ATOM 1540 O O . PRO A 1 192 ? 14.451 -9.652 -0.971 1.00 88.44 192 PRO A O 1
ATOM 1543 N N . GLN A 1 193 ? 13.270 -7.757 -0.747 1.00 84.31 193 GLN A N 1
ATOM 1544 C CA . GLN A 1 193 ? 13.475 -7.617 0.691 1.00 84.31 193 GLN A CA 1
ATOM 1545 C C . GLN A 1 193 ? 12.186 -8.000 1.410 1.00 84.31 193 GLN A C 1
ATOM 1547 O O . GLN A 1 193 ? 11.261 -7.201 1.539 1.00 84.31 193 GLN A O 1
ATOM 1552 N N . TRP A 1 194 ? 12.101 -9.243 1.881 1.00 79.25 194 TRP A N 1
ATOM 1553 C CA . TRP A 1 194 ? 10.918 -9.680 2.611 1.00 79.25 194 TRP A CA 1
ATOM 1554 C C . TRP A 1 194 ? 10.947 -9.161 4.049 1.00 79.25 194 TRP A C 1
ATOM 1556 O O . TRP A 1 194 ? 11.881 -9.436 4.795 1.00 79.25 194 TRP A O 1
ATOM 1566 N N . MET A 1 195 ? 9.884 -8.474 4.479 1.00 77.75 195 MET A N 1
ATOM 1567 C CA . MET A 1 195 ? 9.789 -7.906 5.832 1.00 77.75 195 MET A CA 1
ATOM 1568 C C . MET A 1 195 ? 9.956 -8.930 6.971 1.00 77.75 195 MET A C 1
ATOM 1570 O O . MET A 1 195 ? 10.331 -8.533 8.069 1.00 77.75 195 MET A O 1
ATOM 1574 N N . ALA A 1 196 ? 9.708 -10.225 6.730 1.00 76.94 196 ALA A N 1
ATOM 1575 C CA . ALA A 1 196 ? 9.947 -11.284 7.719 1.00 76.94 196 ALA A CA 1
ATOM 1576 C C . ALA A 1 196 ? 11.426 -11.696 7.849 1.00 76.94 196 ALA A C 1
ATOM 1578 O O . ALA A 1 196 ? 11.779 -12.388 8.796 1.00 76.94 196 ALA A O 1
ATOM 1579 N N . ALA A 1 197 ? 12.293 -11.274 6.924 1.00 82.06 197 ALA A N 1
ATOM 1580 C CA . ALA A 1 197 ? 13.736 -11.489 7.012 1.00 82.06 197 ALA A CA 1
ATOM 1581 C C . ALA A 1 197 ? 14.432 -10.492 7.962 1.00 82.06 197 ALA A C 1
ATOM 1583 O O . ALA A 1 197 ? 15.621 -10.635 8.239 1.00 82.06 197 ALA A O 1
ATOM 1584 N N . PHE A 1 198 ? 13.708 -9.488 8.466 1.00 82.50 198 PHE A N 1
ATOM 1585 C CA . PHE A 1 198 ? 14.235 -8.468 9.370 1.00 82.50 198 PHE A CA 1
ATOM 1586 C C . PHE A 1 198 ? 13.665 -8.623 10.782 1.00 82.50 198 PHE A C 1
ATOM 1588 O O . PHE A 1 198 ? 12.511 -9.004 10.962 1.00 82.50 198 PHE A O 1
ATOM 1595 N N . CYS A 1 199 ? 14.443 -8.222 11.791 1.00 81.75 199 CYS A N 1
ATOM 1596 C CA . CYS A 1 199 ? 14.051 -8.246 13.206 1.00 81.75 199 CYS A CA 1
ATOM 1597 C C . CYS A 1 199 ? 13.097 -7.095 13.597 1.00 81.75 199 CYS A C 1
ATOM 1599 O O . CYS A 1 199 ? 13.305 -6.429 14.613 1.00 81.75 199 CYS A O 1
ATOM 1601 N N . TYR A 1 200 ? 12.075 -6.812 12.785 1.00 79.50 200 TYR A N 1
ATOM 1602 C CA . TYR A 1 200 ? 11.035 -5.851 13.158 1.00 79.50 200 TYR A CA 1
ATOM 1603 C C . TYR A 1 200 ? 10.113 -6.439 14.234 1.00 79.50 200 TYR A C 1
ATOM 1605 O O . TYR A 1 200 ? 9.906 -7.653 14.257 1.00 79.50 200 TYR A O 1
ATOM 1613 N N . PRO A 1 201 ? 9.504 -5.602 15.096 1.00 78.38 201 PRO A N 1
ATOM 1614 C CA . PRO A 1 201 ? 8.466 -6.065 16.005 1.00 78.38 201 PRO A CA 1
ATOM 1615 C C . PRO A 1 201 ? 7.359 -6.803 15.244 1.00 78.38 201 PRO A C 1
ATOM 1617 O O . PRO A 1 201 ? 6.738 -6.249 14.324 1.00 78.38 201 PRO A O 1
ATOM 1620 N N . GLU A 1 202 ? 7.128 -8.058 15.629 1.00 77.88 202 GLU A N 1
ATOM 1621 C CA . GLU A 1 202 ? 6.112 -8.902 15.007 1.00 77.88 202 GLU A CA 1
ATOM 1622 C C . GLU A 1 202 ? 4.731 -8.254 15.119 1.00 77.88 202 GLU A C 1
ATOM 1624 O O . GLU A 1 202 ? 4.369 -7.649 16.130 1.00 77.88 202 GLU A O 1
ATOM 1629 N N . GLY A 1 203 ? 3.963 -8.319 14.033 1.00 73.56 203 GLY A N 1
ATOM 1630 C CA . GLY A 1 203 ? 2.647 -7.693 13.970 1.00 73.56 203 GLY A CA 1
ATOM 1631 C C . GLY A 1 203 ? 2.630 -6.175 13.753 1.00 73.56 203 GLY A C 1
ATOM 1632 O O . GLY A 1 203 ? 1.533 -5.620 13.695 1.00 73.56 203 GLY A O 1
ATOM 1633 N N . PHE A 1 204 ? 3.761 -5.478 13.559 1.00 79.31 204 PHE A N 1
ATOM 1634 C CA . PHE A 1 204 ? 3.740 -4.070 13.119 1.00 79.31 204 PHE A CA 1
ATOM 1635 C C . PHE A 1 204 ? 3.619 -3.954 11.592 1.00 79.31 204 PHE A C 1
ATOM 1637 O O . PHE A 1 204 ? 2.521 -3.747 11.075 1.00 79.31 204 PHE A O 1
ATOM 1644 N N . MET A 1 205 ? 4.715 -4.169 10.858 1.00 80.88 205 MET A N 1
ATOM 1645 C CA . MET A 1 205 ? 4.710 -4.109 9.387 1.00 80.88 205 MET A CA 1
ATOM 1646 C C . MET A 1 205 ? 4.013 -5.322 8.773 1.00 80.88 205 MET A C 1
ATOM 1648 O O . MET A 1 205 ? 3.186 -5.184 7.875 1.00 80.88 205 MET A O 1
ATOM 1652 N N . ARG A 1 206 ? 4.294 -6.514 9.313 1.00 84.69 206 ARG A N 1
ATOM 1653 C CA . ARG A 1 206 ? 3.742 -7.776 8.811 1.00 84.69 206 ARG A CA 1
ATOM 1654 C C . ARG A 1 206 ? 2.235 -7.885 8.972 1.00 84.69 206 ARG A C 1
ATOM 1656 O O . ARG A 1 206 ? 1.636 -8.669 8.259 1.00 84.69 206 ARG A O 1
ATOM 1663 N N . TRP A 1 207 ? 1.594 -7.071 9.811 1.00 87.19 207 TRP A N 1
ATOM 1664 C CA . TRP A 1 207 ? 0.133 -7.045 9.853 1.00 87.19 207 TRP A CA 1
ATOM 1665 C C . TRP A 1 207 ? -0.445 -6.832 8.459 1.00 87.19 207 TRP A C 1
ATOM 1667 O O . TRP A 1 207 ? -1.317 -7.577 8.051 1.00 87.19 207 TRP A O 1
ATOM 1677 N N . TRP A 1 208 ? 0.080 -5.884 7.688 1.00 85.75 208 TRP A N 1
ATOM 1678 C CA . TRP A 1 208 ? -0.485 -5.470 6.400 1.00 85.75 208 TRP A CA 1
ATOM 1679 C C . TRP A 1 208 ? -0.066 -6.338 5.209 1.00 85.75 208 TRP A C 1
ATOM 1681 O O . TRP A 1 208 ? -0.583 -6.154 4.115 1.00 85.75 208 TRP A O 1
ATOM 1691 N N . ALA A 1 209 ? 0.836 -7.297 5.410 1.00 85.69 209 ALA A N 1
ATOM 1692 C CA . ALA A 1 209 ? 1.299 -8.168 4.340 1.00 85.69 209 ALA A CA 1
ATOM 1693 C C . ALA A 1 209 ? 0.316 -9.320 4.079 1.00 85.69 209 ALA A C 1
ATOM 1695 O O . ALA A 1 209 ? -0.239 -9.906 5.009 1.00 85.69 209 ALA A O 1
ATOM 1696 N N . GLU A 1 210 ? 0.159 -9.673 2.803 1.00 87.25 210 GLU A N 1
ATOM 1697 C CA . GLU A 1 210 ? -0.816 -10.656 2.315 1.00 87.25 210 GLU A CA 1
ATOM 1698 C C . GLU A 1 210 ? -0.715 -12.026 2.997 1.00 87.25 210 GLU A C 1
ATOM 1700 O O . GLU A 1 210 ? -1.715 -12.552 3.471 1.00 87.25 210 GLU A O 1
ATOM 1705 N N . PHE A 1 211 ? 0.496 -12.575 3.103 1.00 85.44 211 PHE A N 1
ATOM 1706 C CA . PHE A 1 211 ? 0.736 -13.920 3.645 1.00 85.44 211 PHE A CA 1
ATOM 1707 C C . PHE A 1 211 ? 1.029 -13.948 5.144 1.00 85.44 211 PHE A C 1
ATOM 1709 O O . PHE A 1 211 ? 1.546 -14.938 5.654 1.00 85.44 211 PHE A O 1
ATOM 1716 N N . SER A 1 212 ? 0.826 -12.836 5.849 1.00 85.75 212 SER A N 1
ATOM 1717 C CA . SER A 1 212 ? 1.297 -12.729 7.231 1.00 85.75 212 SER A CA 1
ATOM 1718 C C . SER A 1 212 ? 0.225 -12.986 8.275 1.00 85.75 212 SER A C 1
ATOM 1720 O O . SER A 1 212 ? 0.594 -13.339 9.390 1.00 85.75 212 SER A O 1
ATOM 1722 N N . ILE A 1 213 ? -1.058 -12.833 7.944 1.00 87.81 213 ILE A N 1
ATOM 1723 C CA . ILE A 1 213 ? -2.159 -13.080 8.877 1.00 87.81 213 ILE A CA 1
ATOM 1724 C C . ILE A 1 213 ? -3.223 -13.988 8.266 1.00 87.81 213 ILE A C 1
ATOM 1726 O O . ILE A 1 213 ? -3.481 -13.907 7.067 1.00 87.81 213 ILE A O 1
ATOM 1730 N N . ASN A 1 214 ? -3.846 -14.805 9.112 1.00 84.31 214 ASN A N 1
ATOM 1731 C CA . ASN A 1 214 ? -5.013 -15.612 8.771 1.00 84.31 214 ASN A CA 1
ATOM 1732 C C . ASN A 1 214 ? -6.254 -14.968 9.404 1.00 84.31 214 ASN A C 1
ATOM 1734 O O . ASN A 1 214 ? -6.564 -13.803 9.140 1.00 84.31 214 ASN A O 1
ATOM 1738 N N . GLU A 1 215 ? -6.949 -15.713 10.255 1.00 92.25 215 GLU A N 1
ATOM 1739 C CA . GLU A 1 215 ? -8.031 -15.196 11.071 1.00 92.25 215 GLU A CA 1
ATOM 1740 C C . GLU A 1 215 ? -7.485 -14.236 12.142 1.00 92.25 215 GLU A C 1
ATOM 1742 O O . GLU A 1 215 ? -6.334 -14.318 12.582 1.00 92.25 215 GLU A O 1
ATOM 1747 N N . ILE A 1 216 ? -8.310 -13.271 12.521 1.00 93.94 216 ILE A N 1
ATOM 1748 C CA . ILE A 1 216 ? -8.040 -12.271 13.545 1.00 93.94 216 ILE A CA 1
ATOM 1749 C C . ILE A 1 216 ? -8.994 -12.574 14.691 1.00 93.94 216 ILE A C 1
ATOM 1751 O O . ILE A 1 216 ? -10.196 -12.324 14.581 1.00 93.94 216 ILE A O 1
ATOM 1755 N N . GLU A 1 217 ? -8.456 -13.100 15.782 1.00 95.56 217 GLU A N 1
ATOM 1756 C CA . GLU A 1 217 ? -9.193 -13.246 17.027 1.00 95.56 217 GLU A CA 1
ATOM 1757 C C . GLU A 1 217 ? -9.303 -11.870 17.690 1.00 95.56 217 GLU A C 1
ATOM 1759 O O . GLU A 1 217 ? -8.300 -11.199 17.967 1.00 95.56 217 GLU A O 1
ATOM 1764 N N . VAL A 1 218 ? -10.535 -11.435 17.932 1.00 96.50 218 VAL A N 1
ATOM 1765 C CA . VAL A 1 218 ? -10.845 -10.197 18.644 1.00 96.50 218 VAL A CA 1
ATOM 1766 C C . VAL A 1 218 ? -11.367 -10.555 20.025 1.00 96.50 218 VAL A C 1
ATOM 1768 O O . VAL A 1 218 ? -12.382 -11.237 20.157 1.00 96.50 218 VAL A O 1
ATOM 1771 N N . ILE A 1 219 ? -10.683 -10.054 21.052 1.00 95.50 219 ILE A N 1
ATOM 1772 C CA . ILE A 1 219 ? -11.068 -10.198 22.459 1.00 95.50 219 ILE A CA 1
ATOM 1773 C C . ILE A 1 219 ? -11.313 -8.805 23.022 1.00 95.50 219 ILE A C 1
ATOM 1775 O O . ILE A 1 219 ? -10.486 -7.900 22.846 1.00 95.50 219 ILE A O 1
ATOM 1779 N N . VAL A 1 220 ? -12.431 -8.618 23.720 1.00 95.12 220 VAL A N 1
ATOM 1780 C CA . VAL A 1 220 ? -12.840 -7.305 24.222 1.00 95.12 220 VAL A CA 1
ATOM 1781 C C . VAL A 1 220 ? -13.075 -7.369 25.722 1.00 95.12 220 VAL A C 1
ATOM 1783 O O . VAL A 1 220 ? -13.821 -8.190 26.236 1.00 95.12 220 VAL A O 1
ATOM 1786 N N . THR A 1 221 ? -12.465 -6.437 26.446 1.00 93.88 221 THR A N 1
ATOM 1787 C CA . THR A 1 221 ? -12.749 -6.200 27.862 1.00 93.88 221 THR A CA 1
ATOM 1788 C C . THR A 1 221 ? -13.167 -4.742 28.060 1.00 93.88 221 THR A C 1
ATOM 1790 O O . THR A 1 221 ? -12.951 -3.916 27.169 1.00 93.88 221 THR A O 1
ATOM 1793 N N . PRO A 1 222 ? -13.688 -4.358 29.242 1.00 92.62 222 PRO A N 1
ATOM 1794 C CA . PRO A 1 222 ? -13.951 -2.951 29.561 1.00 92.62 222 PRO A CA 1
ATOM 1795 C C . PRO A 1 222 ? -12.748 -2.009 29.401 1.00 92.62 222 PRO A C 1
ATOM 1797 O O . PRO A 1 222 ? -12.913 -0.791 29.359 1.00 92.62 222 PRO A O 1
ATOM 1800 N N . HIS A 1 223 ? -11.531 -2.555 29.355 1.00 92.56 223 HIS A N 1
ATOM 1801 C CA . HIS A 1 223 ? -10.290 -1.787 29.400 1.00 92.56 223 HIS A CA 1
ATOM 1802 C C . HIS A 1 223 ? -9.398 -1.988 28.174 1.00 92.56 223 HIS A C 1
ATOM 1804 O O . HIS A 1 223 ? -8.423 -1.253 28.018 1.00 92.56 223 HIS A O 1
ATOM 1810 N N . GLN A 1 224 ? -9.689 -2.960 27.306 1.00 93.62 224 GLN A N 1
ATOM 1811 C CA . GLN A 1 224 ? -8.896 -3.190 26.103 1.00 93.62 224 GLN A CA 1
ATOM 1812 C C . GLN A 1 224 ? -9.688 -3.868 24.985 1.00 93.62 224 GLN A C 1
ATOM 1814 O O . GLN A 1 224 ? -10.562 -4.693 25.236 1.00 93.62 224 GLN A O 1
ATOM 1819 N N . VAL A 1 225 ? -9.282 -3.587 23.751 1.00 94.25 225 VAL A N 1
ATOM 1820 C CA . VAL A 1 225 ? -9.531 -4.450 22.593 1.00 94.25 225 VAL A CA 1
ATOM 1821 C C . VAL A 1 225 ? -8.203 -5.093 22.219 1.00 94.25 225 VAL A C 1
ATOM 1823 O O . VAL A 1 225 ? -7.218 -4.390 21.975 1.00 94.25 225 VAL A O 1
ATOM 1826 N N . GLN A 1 226 ? -8.161 -6.418 22.204 1.00 94.62 226 GLN A N 1
ATOM 1827 C CA . GLN A 1 226 ? -7.010 -7.195 21.771 1.00 94.62 226 GLN A CA 1
ATOM 1828 C C . GLN A 1 226 ? -7.315 -7.836 20.420 1.00 94.62 226 GLN A C 1
ATOM 1830 O O . GLN A 1 226 ? -8.386 -8.402 20.231 1.00 94.62 226 GLN A O 1
ATOM 1835 N N . LEU A 1 227 ? -6.351 -7.754 19.508 1.00 93.75 227 LEU A N 1
ATOM 1836 C CA . LEU A 1 227 ? -6.349 -8.477 18.249 1.00 93.75 227 LEU A CA 1
ATOM 1837 C C . LEU A 1 227 ? -5.160 -9.437 18.266 1.00 93.75 227 LEU A C 1
ATOM 1839 O O . LEU A 1 227 ? -4.015 -8.985 18.394 1.00 93.75 227 LEU A O 1
ATOM 1843 N N . LEU A 1 228 ? -5.440 -10.732 18.164 1.00 92.75 228 LEU A N 1
ATOM 1844 C CA . LEU A 1 228 ? -4.445 -11.784 17.989 1.00 92.75 228 LEU A CA 1
ATOM 1845 C C . LEU A 1 228 ? -4.564 -12.341 16.571 1.00 92.75 228 LEU A C 1
ATOM 1847 O O . LEU A 1 228 ? -5.661 -12.596 16.082 1.00 92.75 228 LEU A O 1
ATOM 1851 N N . SER A 1 229 ? -3.436 -12.462 15.883 1.00 92.50 229 SER A N 1
ATOM 1852 C CA . SER A 1 229 ? -3.385 -13.050 14.548 1.00 92.50 229 SER A CA 1
ATOM 1853 C C . SER A 1 229 ? -1.952 -13.478 14.215 1.00 92.50 229 SER A C 1
ATOM 1855 O O . SER A 1 229 ? -1.084 -13.546 15.088 1.00 92.50 229 SER A O 1
ATOM 1857 N N . GLY A 1 230 ? -1.683 -13.694 12.933 1.00 88.75 230 GLY A N 1
ATOM 1858 C CA . GLY A 1 230 ? -0.396 -14.133 12.415 1.00 88.75 230 GLY A CA 1
ATOM 1859 C C . GLY A 1 230 ? -0.440 -15.592 11.981 1.00 88.75 230 GLY A C 1
ATOM 1860 O O . GLY A 1 230 ? -1.146 -16.398 12.566 1.00 88.75 230 GLY A O 1
ATOM 1861 N N . VAL A 1 231 ? 0.352 -15.963 10.977 1.00 85.62 231 VAL A N 1
ATOM 1862 C CA . VAL A 1 231 ? 0.499 -17.381 10.572 1.00 85.62 231 VAL A CA 1
ATOM 1863 C C . VAL A 1 231 ? 1.080 -18.282 11.672 1.00 85.62 231 VAL A C 1
ATOM 1865 O O . VAL A 1 231 ? 1.023 -19.500 11.555 1.00 85.62 231 VAL A O 1
ATOM 1868 N N . ALA A 1 232 ? 1.660 -17.682 12.714 1.00 84.81 232 ALA A N 1
ATOM 1869 C CA . ALA A 1 232 ? 2.196 -18.351 13.896 1.00 84.81 232 ALA A CA 1
ATOM 1870 C C . ALA A 1 232 ? 1.523 -17.865 15.198 1.00 84.81 232 ALA A C 1
ATOM 1872 O O . ALA A 1 232 ? 2.124 -17.989 16.263 1.00 84.81 232 ALA A O 1
ATOM 1873 N N . ASP A 1 233 ? 0.336 -17.249 15.104 1.00 82.56 233 ASP A N 1
ATOM 1874 C CA . ASP A 1 233 ? -0.462 -16.744 16.237 1.00 82.56 233 ASP A CA 1
ATOM 1875 C C . ASP A 1 233 ? 0.321 -15.866 17.227 1.00 82.56 233 ASP A C 1
ATOM 1877 O O . ASP A 1 233 ? 0.153 -15.925 18.445 1.00 82.56 233 ASP A O 1
ATOM 1881 N N . ASN A 1 234 ? 1.225 -15.043 16.701 1.00 85.44 234 ASN A N 1
ATOM 1882 C CA . ASN A 1 234 ? 2.169 -14.256 17.490 1.00 85.44 234 ASN A CA 1
ATOM 1883 C C . ASN A 1 234 ? 2.063 -12.746 17.244 1.00 85.44 234 ASN A C 1
ATOM 1885 O O . ASN A 1 234 ? 2.878 -11.978 17.761 1.00 85.44 234 ASN A O 1
ATOM 1889 N N . PHE A 1 235 ? 1.078 -12.289 16.467 1.00 89.44 235 PHE A N 1
ATOM 1890 C CA . PHE A 1 235 ? 0.849 -10.864 16.248 1.00 89.44 235 PHE A CA 1
ATOM 1891 C C . PHE A 1 235 ? -0.173 -10.362 17.250 1.00 89.44 235 PHE A C 1
ATOM 1893 O O . PHE A 1 235 ? -1.374 -10.568 17.090 1.00 89.44 235 PHE A O 1
ATOM 1900 N N . LEU A 1 236 ? 0.319 -9.658 18.263 1.00 89.00 236 LEU A N 1
ATOM 1901 C CA . LEU A 1 236 ? -0.509 -9.084 19.309 1.00 89.00 236 LEU A CA 1
ATOM 1902 C C . LEU A 1 236 ? -0.642 -7.574 19.114 1.00 89.00 236 LEU A C 1
ATOM 1904 O O . LEU A 1 236 ? 0.340 -6.835 19.198 1.00 89.00 236 LEU A O 1
ATOM 1908 N N . ARG A 1 237 ? -1.873 -7.096 18.926 1.00 89.75 237 ARG A N 1
ATOM 1909 C CA . ARG A 1 237 ? -2.201 -5.665 18.961 1.00 89.75 237 ARG A CA 1
ATOM 1910 C C . ARG A 1 237 ? -3.192 -5.397 20.079 1.00 89.75 237 ARG A C 1
ATOM 1912 O O . ARG A 1 237 ? -4.189 -6.096 20.211 1.00 89.75 237 ARG A O 1
ATOM 1919 N N . LYS A 1 238 ? -2.918 -4.374 20.887 1.00 91.19 238 LYS A N 1
ATOM 1920 C CA . LYS A 1 238 ? -3.787 -3.959 21.991 1.00 91.19 238 LYS A CA 1
ATOM 1921 C C . LYS A 1 238 ? -4.130 -2.489 21.856 1.00 91.19 238 LYS A C 1
ATOM 1923 O O . LYS A 1 238 ? -3.240 -1.649 21.758 1.00 91.19 238 LYS A O 1
ATOM 1928 N N . VAL A 1 239 ? -5.420 -2.193 21.904 1.00 91.19 239 VAL A N 1
ATOM 1929 C CA . VAL A 1 239 ? -5.946 -0.839 22.054 1.00 91.19 239 VAL A CA 1
ATOM 1930 C C . VAL A 1 239 ? -6.443 -0.715 23.485 1.00 91.19 239 VAL A C 1
ATOM 1932 O O . VAL A 1 239 ? -7.401 -1.381 23.868 1.00 91.19 239 VAL A O 1
ATOM 1935 N N . LEU A 1 240 ? -5.766 0.103 24.290 1.00 92.25 240 LEU A N 1
ATOM 1936 C CA . LEU A 1 240 ? -6.117 0.306 25.694 1.00 92.25 240 LEU A CA 1
ATOM 1937 C C . LEU A 1 240 ? -7.166 1.415 25.819 1.00 92.25 240 LEU A C 1
ATOM 1939 O O . LEU A 1 240 ? -6.946 2.546 25.386 1.00 92.25 240 LEU A O 1
ATOM 1943 N N . ILE A 1 241 ? -8.303 1.097 26.431 1.00 88.88 241 ILE A N 1
ATOM 1944 C CA . ILE A 1 241 ? -9.435 2.013 26.578 1.00 88.88 241 ILE A CA 1
ATOM 1945 C C . ILE A 1 241 ? -9.170 2.953 27.758 1.00 88.88 241 ILE A C 1
ATOM 1947 O O . ILE A 1 241 ? -8.810 2.520 28.852 1.00 88.88 241 ILE A O 1
ATOM 1951 N N . GLY A 1 242 ? -9.343 4.259 27.534 1.00 85.62 242 GLY A N 1
ATOM 1952 C CA . GLY A 1 242 ? -9.164 5.285 28.569 1.00 85.62 242 GLY A CA 1
ATOM 1953 C C . GLY A 1 242 ? -7.707 5.537 28.973 1.00 85.62 242 GLY A C 1
ATOM 1954 O O . GLY A 1 242 ? -7.458 6.175 29.994 1.00 85.62 242 GLY A O 1
ATOM 1955 N N . ARG A 1 243 ? -6.735 5.045 28.196 1.00 86.88 243 ARG A N 1
ATOM 1956 C CA . ARG A 1 243 ? -5.303 5.278 28.426 1.00 86.88 243 ARG A CA 1
ATOM 1957 C C . ARG A 1 243 ? -4.751 6.201 27.344 1.00 86.88 243 ARG A C 1
ATOM 1959 O O . ARG A 1 243 ? -5.126 6.088 26.181 1.00 86.88 243 ARG A O 1
ATOM 1966 N N . GLN A 1 244 ? -3.863 7.110 27.733 1.00 82.12 244 GLN A N 1
ATOM 1967 C CA . GLN A 1 244 ? -3.120 7.935 26.785 1.00 82.12 244 GLN A CA 1
ATOM 1968 C C . GLN A 1 244 ? -1.879 7.182 26.304 1.00 82.12 244 GLN A C 1
ATOM 1970 O O . GLN A 1 244 ? -1.249 6.459 27.078 1.00 82.12 244 GLN A O 1
ATOM 1975 N N . HIS A 1 245 ? -1.556 7.343 25.022 1.00 71.88 245 HIS A N 1
ATOM 1976 C CA . HIS A 1 245 ? -0.264 6.933 24.490 1.00 71.88 245 HIS A CA 1
ATOM 1977 C C . HIS A 1 245 ? 0.805 7.845 25.104 1.00 71.88 245 HIS A C 1
ATOM 1979 O O . HIS A 1 245 ? 0.640 9.066 25.066 1.00 71.88 245 HIS A O 1
ATOM 1985 N N . VAL A 1 246 ? 1.820 7.248 25.728 1.00 65.19 246 VAL A N 1
ATOM 1986 C CA . VAL A 1 246 ? 2.970 7.952 26.318 1.00 65.19 246 VAL A CA 1
ATOM 1987 C C . VAL A 1 246 ? 4.094 8.089 25.310 1.00 65.19 246 VAL A C 1
ATOM 1989 O O . VAL A 1 246 ? 4.258 7.147 24.503 1.00 65.19 246 VAL A O 1
#